Protein AF-A0AAV1KB86-F1 (afdb_monomer_lite)

Structure (mmCIF, N/CA/C/O backbone):
data_AF-A0AAV1KB86-F1
#
_entry.id   AF-A0AAV1KB86-F1
#
loop_
_atom_site.group_PDB
_atom_site.id
_atom_site.type_symbol
_atom_site.label_atom_id
_atom_site.label_alt_id
_atom_site.label_comp_id
_atom_site.label_asym_id
_atom_site.label_entity_id
_atom_site.label_seq_id
_atom_site.pdbx_PDB_ins_code
_atom_site.Cartn_x
_atom_site.Cartn_y
_atom_site.Cartn_z
_atom_site.occupancy
_atom_site.B_iso_or_equiv
_atom_site.auth_seq_id
_atom_site.auth_comp_id
_atom_site.auth_asym_id
_atom_site.auth_atom_id
_atom_site.pdbx_PDB_model_num
ATOM 1 N N . MET A 1 1 ? 33.742 -13.697 -10.461 1.00 47.62 1 MET A N 1
ATOM 2 C CA . MET A 1 1 ? 33.969 -12.585 -9.501 1.00 47.62 1 MET A CA 1
ATOM 3 C C . MET A 1 1 ? 33.194 -12.717 -8.182 1.00 47.62 1 MET A C 1
ATOM 5 O O . MET A 1 1 ? 33.806 -12.525 -7.141 1.00 47.62 1 MET A O 1
ATOM 9 N N . ILE A 1 2 ? 31.915 -13.123 -8.167 1.00 43.12 2 ILE A N 1
ATOM 10 C CA . ILE A 1 2 ? 31.112 -13.270 -6.924 1.00 43.12 2 ILE A CA 1
ATOM 11 C C . ILE A 1 2 ? 31.711 -14.290 -5.925 1.00 43.12 2 ILE A C 1
ATOM 13 O O . ILE A 1 2 ? 31.719 -14.056 -4.720 1.00 43.12 2 ILE A O 1
ATOM 17 N N . HIS A 1 3 ? 32.302 -15.386 -6.413 1.00 44.09 3 HIS A N 1
ATOM 18 C CA . HIS A 1 3 ? 32.935 -16.411 -5.565 1.00 44.09 3 HIS A CA 1
ATOM 19 C C . HIS A 1 3 ? 34.210 -15.936 -4.830 1.00 44.09 3 HIS A C 1
ATOM 21 O O . HIS A 1 3 ? 34.523 -16.450 -3.760 1.00 44.09 3 HIS A O 1
ATOM 27 N N . GLN A 1 4 ? 34.933 -14.945 -5.370 1.00 47.25 4 GLN A N 1
ATOM 28 C CA . GLN A 1 4 ? 36.137 -14.371 -4.743 1.00 47.25 4 GLN A CA 1
ATOM 29 C C . GLN A 1 4 ? 35.772 -13.388 -3.612 1.00 47.25 4 GLN A C 1
ATOM 31 O O . GLN A 1 4 ? 36.422 -13.377 -2.569 1.00 47.25 4 GLN A O 1
ATOM 36 N N . LEU A 1 5 ? 34.668 -12.642 -3.756 1.00 51.59 5 LEU A N 1
ATOM 37 C CA . LEU A 1 5 ? 34.136 -11.762 -2.704 1.00 51.59 5 LEU A CA 1
ATOM 38 C C . LEU A 1 5 ? 33.610 -12.546 -1.487 1.00 51.59 5 LEU A C 1
ATOM 40 O O . LEU A 1 5 ? 33.834 -12.130 -0.353 1.00 51.59 5 LEU A O 1
ATOM 44 N N . CYS A 1 6 ? 33.012 -13.728 -1.690 1.00 48.16 6 CYS A N 1
ATOM 45 C CA . CYS A 1 6 ? 32.594 -14.595 -0.578 1.00 48.16 6 CYS A CA 1
ATOM 46 C C . CYS A 1 6 ? 33.766 -15.098 0.285 1.00 48.16 6 CYS A C 1
ATOM 48 O O . CYS A 1 6 ? 33.594 -15.249 1.492 1.00 48.16 6 CYS A O 1
ATOM 50 N N . LYS A 1 7 ? 34.955 -15.326 -0.295 1.00 46.81 7 LYS A N 1
ATOM 51 C CA . LYS A 1 7 ? 36.139 -15.777 0.462 1.00 46.81 7 LYS A CA 1
ATOM 52 C C . LYS A 1 7 ? 36.800 -14.654 1.268 1.00 46.81 7 LYS A C 1
ATOM 54 O O . LYS A 1 7 ? 37.307 -14.917 2.351 1.00 46.81 7 LYS A O 1
ATOM 59 N N . ARG A 1 8 ? 36.750 -13.401 0.796 1.00 45.88 8 ARG A N 1
ATOM 60 C CA . ARG A 1 8 ? 37.256 -12.242 1.561 1.00 45.88 8 ARG A CA 1
ATOM 61 C C . ARG A 1 8 ? 36.365 -11.869 2.748 1.00 45.88 8 ARG A C 1
ATOM 63 O O . ARG A 1 8 ? 36.876 -11.408 3.762 1.00 45.88 8 ARG A O 1
ATOM 70 N N . LEU A 1 9 ? 35.061 -12.125 2.659 1.00 48.91 9 LEU A N 1
ATOM 71 C CA . LEU A 1 9 ? 34.131 -11.842 3.753 1.00 48.91 9 LEU A CA 1
ATOM 72 C C . LEU A 1 9 ? 34.283 -12.798 4.947 1.00 48.91 9 LEU A C 1
ATOM 74 O O . LEU A 1 9 ? 34.013 -12.375 6.063 1.00 48.91 9 LEU A O 1
ATOM 78 N N . SER A 1 10 ? 34.760 -14.041 4.781 1.00 48.31 10 SER A N 1
ATOM 79 C CA . SER A 1 10 ? 34.852 -14.982 5.917 1.00 48.31 10 SER A CA 1
ATOM 80 C C . SER A 1 10 ? 36.014 -14.704 6.881 1.00 48.31 10 SER A C 1
ATOM 82 O O . SER A 1 10 ? 35.988 -15.198 8.003 1.00 48.31 10 SER A O 1
ATOM 84 N N . ALA A 1 11 ? 37.017 -13.917 6.477 1.00 45.16 11 ALA A N 1
ATOM 85 C CA . ALA A 1 11 ? 38.201 -13.631 7.295 1.00 45.16 11 ALA A CA 1
ATOM 86 C C . ALA A 1 11 ? 38.089 -12.340 8.133 1.00 45.16 11 ALA A C 1
ATOM 88 O O . ALA A 1 11 ? 38.875 -12.150 9.056 1.00 45.16 11 ALA A O 1
ATOM 89 N N . HIS A 1 12 ? 37.101 -11.478 7.860 1.00 44.38 12 HIS A N 1
ATOM 90 C CA . HIS A 1 12 ? 36.960 -10.158 8.497 1.00 44.38 12 HIS A CA 1
ATOM 91 C C . HIS A 1 12 ? 35.861 -10.073 9.575 1.00 44.38 12 HIS A C 1
ATOM 93 O O . HIS A 1 12 ? 35.561 -8.990 10.067 1.00 44.38 12 HIS A O 1
ATOM 99 N N . PHE A 1 13 ? 35.275 -11.201 9.994 1.00 46.34 13 PHE A N 1
ATOM 100 C CA . PHE A 1 13 ? 34.227 -11.247 11.031 1.00 46.34 13 PHE A CA 1
ATOM 101 C C . PHE A 1 13 ? 34.751 -11.199 12.482 1.00 46.34 13 PHE A C 1
ATOM 103 O O . PHE A 1 13 ? 34.045 -11.595 13.409 1.00 46.34 13 PHE A O 1
ATOM 110 N N . LYS A 1 14 ? 35.974 -10.705 12.713 1.00 43.62 14 LYS A N 1
ATOM 111 C CA . LYS A 1 14 ? 36.478 -10.420 14.064 1.00 43.62 14 LYS A CA 1
ATOM 112 C C . LYS A 1 14 ? 36.468 -8.910 14.306 1.00 43.62 14 LYS A C 1
ATOM 114 O O . LYS A 1 14 ? 37.187 -8.179 13.641 1.00 43.62 14 LYS A O 1
ATOM 119 N N . CYS A 1 15 ? 35.668 -8.508 15.293 1.00 42.66 15 CYS A N 1
ATOM 120 C CA . CYS A 1 15 ? 35.552 -7.169 15.877 1.00 42.66 15 CYS A CA 1
ATOM 121 C C . CYS A 1 15 ? 34.977 -6.066 14.977 1.00 42.66 15 CYS A C 1
ATOM 123 O O . CYS A 1 15 ? 35.706 -5.342 14.310 1.00 42.66 15 CYS A O 1
ATOM 125 N N . ILE A 1 16 ? 33.665 -5.838 15.092 1.00 41.38 16 ILE A N 1
ATOM 126 C CA . ILE A 1 16 ? 33.118 -4.478 15.022 1.00 41.38 16 ILE A CA 1
ATOM 127 C C . ILE A 1 16 ? 32.393 -4.236 16.344 1.00 41.38 16 ILE A C 1
ATOM 129 O O . ILE A 1 16 ? 31.537 -5.019 16.755 1.00 41.38 16 ILE A O 1
ATOM 133 N N . SER A 1 17 ? 32.855 -3.199 17.029 1.00 36.69 17 SER A N 1
ATOM 134 C CA . SER A 1 17 ? 32.442 -2.734 18.342 1.00 36.69 17 SER A CA 1
ATOM 135 C C . SER A 1 17 ? 30.963 -2.349 18.398 1.00 36.69 17 SER A C 1
ATOM 137 O O . SER A 1 17 ? 30.340 -1.945 17.416 1.00 36.69 17 SER A O 1
ATOM 139 N N . TYR A 1 18 ? 30.427 -2.520 19.601 1.00 41.19 18 TYR A N 1
ATOM 140 C CA . TYR A 1 18 ? 29.063 -2.273 20.033 1.00 41.19 18 TYR A CA 1
ATOM 141 C C . TYR A 1 18 ? 28.633 -0.821 19.768 1.00 41.19 18 TYR A C 1
ATOM 143 O O . TYR A 1 18 ? 29.058 0.087 20.470 1.00 41.19 18 TYR A O 1
ATOM 151 N N . PHE A 1 19 ? 27.748 -0.612 18.791 1.00 42.03 19 PHE A N 1
ATOM 152 C CA . PHE A 1 19 ? 26.828 0.527 18.791 1.00 42.03 19 PHE A CA 1
ATOM 153 C C . PHE A 1 19 ? 25.502 0.025 19.374 1.00 42.03 19 PHE A C 1
ATOM 155 O O . PHE A 1 19 ? 24.878 -0.873 18.809 1.00 42.03 19 PHE A O 1
ATOM 162 N N . SER A 1 20 ? 25.110 0.564 20.524 1.00 47.34 20 SER A N 1
ATOM 163 C CA . SER A 1 20 ? 24.009 0.136 21.401 1.00 47.34 20 SER A CA 1
ATOM 164 C C . SER A 1 20 ? 22.602 0.535 20.920 1.00 47.34 20 SER A C 1
ATOM 166 O O . SER A 1 20 ? 21.723 0.819 21.718 1.00 47.34 20 SER A O 1
ATOM 168 N N . GLY A 1 21 ? 22.352 0.481 19.612 1.00 53.41 21 GLY A N 1
ATOM 169 C CA . GLY A 1 21 ? 21.005 0.410 19.037 1.00 53.41 21 GLY A CA 1
ATOM 170 C C . GLY A 1 21 ? 20.944 -0.863 18.204 1.00 53.41 21 GLY A C 1
ATOM 171 O O . GLY A 1 21 ? 21.906 -1.149 17.487 1.00 53.41 21 GLY A O 1
ATOM 172 N N . LYS A 1 22 ? 19.894 -1.683 18.323 1.00 60.91 22 LYS A N 1
ATOM 173 C CA . LYS A 1 22 ? 19.808 -3.002 17.662 1.00 60.91 22 LYS A CA 1
ATOM 174 C C . LYS A 1 22 ? 19.711 -2.853 16.137 1.00 60.91 22 LYS A C 1
ATOM 176 O O . LYS A 1 22 ? 18.667 -3.079 15.535 1.00 60.91 22 LYS A O 1
ATOM 181 N N . ARG A 1 23 ? 20.826 -2.521 15.484 1.00 79.19 23 ARG A N 1
ATOM 182 C CA . ARG A 1 23 ? 20.932 -2.471 14.028 1.00 79.19 23 ARG A CA 1
ATOM 183 C C . ARG A 1 23 ? 20.531 -3.836 13.474 1.00 79.19 23 ARG A C 1
ATOM 185 O O . ARG A 1 23 ? 21.072 -4.867 13.876 1.00 79.19 23 ARG A O 1
ATOM 192 N N . SER A 1 24 ? 19.574 -3.839 12.546 1.00 85.88 24 SER A N 1
ATOM 193 C CA . SER A 1 24 ? 19.167 -5.046 11.820 1.00 85.88 24 SER A CA 1
ATOM 194 C C . SER A 1 24 ? 20.379 -5.817 11.271 1.00 85.88 24 SER A C 1
ATOM 196 O O . SER A 1 24 ? 21.389 -5.227 10.885 1.00 85.88 24 SER A O 1
ATOM 198 N N . PHE A 1 25 ? 20.273 -7.147 11.174 1.00 90.50 25 PHE A N 1
ATOM 199 C CA . PHE A 1 25 ? 21.356 -8.011 10.674 1.00 90.50 25 PHE A CA 1
ATOM 200 C C . PHE A 1 25 ? 21.896 -7.575 9.299 1.00 90.50 25 PHE A C 1
ATOM 202 O O . PHE A 1 25 ? 23.065 -7.800 8.980 1.00 90.50 25 PHE A O 1
ATOM 209 N N . TYR A 1 26 ? 21.051 -6.935 8.485 1.00 91.75 26 TYR A N 1
ATOM 210 C CA . TYR A 1 26 ? 21.419 -6.435 7.167 1.00 91.75 26 TYR A CA 1
ATOM 211 C C . TYR A 1 26 ? 22.524 -5.380 7.219 1.00 91.75 26 TYR A C 1
ATOM 213 O O . TYR A 1 26 ? 23.331 -5.351 6.295 1.00 91.75 26 TYR A O 1
ATOM 221 N N . TRP A 1 27 ? 22.630 -4.587 8.292 1.00 93.62 27 TRP A N 1
ATOM 222 C CA . TRP A 1 27 ? 23.656 -3.545 8.441 1.00 93.62 27 TRP A CA 1
ATOM 223 C C . TRP A 1 27 ? 25.093 -4.062 8.340 1.00 93.62 27 TRP A C 1
ATOM 225 O O . TRP A 1 27 ? 25.983 -3.304 7.974 1.00 93.62 27 TRP A O 1
ATOM 235 N N . ASN A 1 28 ? 25.326 -5.360 8.545 1.00 94.06 28 ASN A N 1
ATOM 236 C CA . ASN A 1 28 ? 26.639 -5.972 8.327 1.00 94.06 28 ASN A CA 1
ATOM 237 C C . ASN A 1 28 ? 27.152 -5.811 6.880 1.00 94.06 28 ASN A C 1
ATOM 239 O O . ASN A 1 28 ? 28.361 -5.828 6.647 1.00 94.06 28 ASN A O 1
ATOM 243 N N . PHE A 1 29 ? 26.250 -5.621 5.911 1.00 96.00 29 PHE A N 1
ATOM 244 C CA . PHE A 1 29 ? 26.569 -5.457 4.488 1.00 96.00 29 PHE A CA 1
ATOM 245 C C . PHE A 1 29 ? 26.589 -3.997 4.025 1.00 96.00 29 PHE A C 1
ATOM 247 O O . PHE A 1 29 ? 26.712 -3.742 2.824 1.00 96.00 29 PHE A O 1
ATOM 254 N N . PHE A 1 30 ? 26.465 -3.049 4.953 1.00 96.31 30 PHE A N 1
ATOM 255 C CA . PHE A 1 30 ? 26.411 -1.625 4.653 1.00 96.31 30 PHE A CA 1
ATOM 256 C C . PHE A 1 30 ? 27.374 -0.835 5.543 1.00 96.31 30 PHE A C 1
ATOM 258 O O . PHE A 1 30 ? 27.807 -1.302 6.598 1.00 96.31 30 PHE A O 1
ATOM 265 N N . GLU A 1 31 ? 27.743 0.351 5.087 1.00 96.56 31 GLU A N 1
ATOM 266 C CA . GLU A 1 31 ? 28.507 1.346 5.840 1.00 96.56 31 GLU A CA 1
ATOM 267 C C . GLU A 1 31 ? 27.966 2.741 5.556 1.00 96.56 31 GLU A C 1
ATOM 269 O O . GLU A 1 31 ? 27.326 2.955 4.527 1.00 96.56 31 GLU A O 1
ATOM 274 N N . ASN A 1 32 ? 28.197 3.673 6.475 1.00 96.31 32 ASN A N 1
ATOM 275 C CA . ASN A 1 32 ? 27.843 5.070 6.267 1.00 96.31 32 ASN A CA 1
ATOM 276 C C . ASN A 1 32 ? 29.039 5.803 5.652 1.00 96.31 32 ASN A C 1
ATOM 278 O O . ASN A 1 32 ? 30.164 5.654 6.121 1.00 96.31 32 ASN A O 1
ATOM 282 N N . ASP A 1 33 ? 28.770 6.577 4.609 1.00 95.50 33 ASP A N 1
ATOM 283 C CA . ASP A 1 33 ? 29.691 7.523 3.978 1.00 95.50 33 ASP A CA 1
ATOM 284 C C . ASP A 1 33 ? 29.711 8.850 4.761 1.00 95.50 33 ASP A C 1
ATOM 286 O O . ASP A 1 33 ? 28.778 9.149 5.513 1.00 95.50 33 ASP A O 1
ATOM 290 N N . GLU A 1 34 ? 30.719 9.690 4.522 1.00 93.69 34 GLU A N 1
ATOM 291 C CA . GLU A 1 34 ? 30.894 11.008 5.161 1.00 93.69 34 GLU A CA 1
ATOM 292 C C . GLU A 1 34 ? 29.690 11.935 4.932 1.00 93.69 34 GLU A C 1
ATOM 294 O O . GLU A 1 34 ? 29.336 12.754 5.774 1.00 93.69 34 GLU A O 1
ATOM 299 N N . SER A 1 35 ? 28.998 11.764 3.804 1.00 94.44 35 SER A N 1
ATOM 300 C CA . SER A 1 35 ? 27.787 12.519 3.452 1.00 94.44 35 SER A CA 1
ATOM 301 C C . SER A 1 35 ? 26.492 11.949 4.057 1.00 94.44 35 SER A C 1
ATOM 303 O O . SER A 1 35 ? 25.411 12.210 3.525 1.00 94.44 35 SER A O 1
ATOM 305 N N . ASN A 1 36 ? 26.577 11.117 5.101 1.00 92.50 36 ASN A N 1
ATOM 306 C CA . ASN A 1 36 ? 25.437 10.435 5.729 1.00 92.50 36 ASN A CA 1
ATOM 307 C C . ASN A 1 36 ? 24.598 9.587 4.743 1.00 92.50 36 ASN A C 1
ATOM 309 O O . ASN A 1 36 ? 23.386 9.428 4.885 1.00 92.50 36 ASN A O 1
ATOM 313 N N . ASN A 1 37 ? 25.243 9.064 3.697 1.00 94.69 37 ASN A N 1
ATOM 314 C CA . ASN A 1 37 ? 24.638 8.094 2.787 1.00 94.69 37 ASN A CA 1
ATOM 315 C C . ASN A 1 37 ? 25.032 6.684 3.218 1.00 94.69 37 ASN A C 1
ATOM 317 O O . ASN A 1 37 ? 26.142 6.464 3.685 1.00 94.69 37 ASN A O 1
ATOM 321 N N . ILE A 1 38 ? 24.156 5.715 2.987 1.00 96.56 38 ILE A N 1
ATOM 322 C CA . ILE A 1 38 ? 24.428 4.304 3.229 1.00 96.56 38 ILE A CA 1
ATOM 323 C C . ILE A 1 38 ? 24.983 3.682 1.944 1.00 96.56 38 ILE A C 1
ATOM 325 O O . ILE A 1 38 ? 24.359 3.747 0.882 1.00 96.56 38 ILE A O 1
ATOM 329 N N . VAL A 1 39 ? 26.150 3.057 2.030 1.00 97.12 39 VAL A N 1
ATOM 330 C CA . VAL A 1 39 ? 26.841 2.410 0.913 1.00 97.12 39 VAL A CA 1
ATOM 331 C C . VAL A 1 39 ? 26.791 0.903 1.099 1.00 97.12 39 VAL A C 1
ATOM 333 O O . VAL A 1 39 ? 27.128 0.375 2.158 1.00 97.12 39 VAL A O 1
ATOM 336 N N . CYS A 1 40 ? 26.354 0.181 0.068 1.00 97.94 40 CYS A N 1
ATOM 337 C CA . CYS A 1 40 ? 26.412 -1.276 0.096 1.00 97.94 40 CYS A CA 1
ATOM 338 C C . CYS A 1 40 ? 27.848 -1.763 -0.128 1.00 97.94 40 CYS A C 1
ATOM 340 O O . CYS A 1 40 ? 28.427 -1.505 -1.181 1.00 97.94 40 CYS A O 1
ATOM 342 N N . LYS A 1 41 ? 28.387 -2.570 0.790 1.00 97.38 41 LYS A N 1
ATOM 343 C CA . LYS A 1 41 ? 29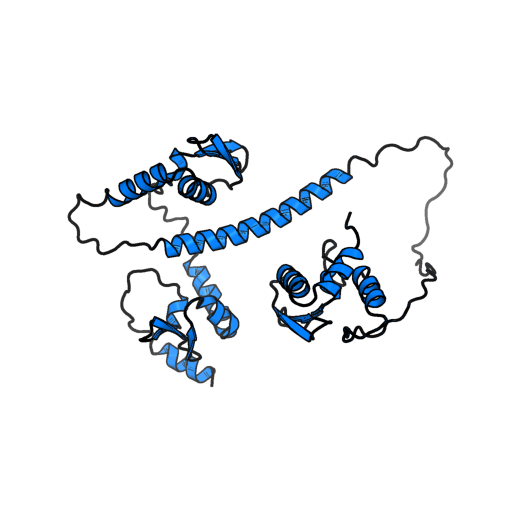.746 -3.135 0.687 1.00 97.38 41 LYS A CA 1
ATOM 344 C C . LYS A 1 41 ? 29.916 -4.141 -0.462 1.00 97.38 41 LYS A C 1
ATOM 346 O O . LYS A 1 41 ? 31.037 -4.515 -0.786 1.00 97.38 41 LYS A O 1
ATOM 351 N N . ILE A 1 42 ? 28.819 -4.622 -1.057 1.00 96.62 42 ILE A N 1
ATOM 352 C CA . ILE A 1 42 ? 28.844 -5.658 -2.106 1.00 96.62 42 ILE A CA 1
ATOM 353 C C . ILE A 1 42 ? 28.868 -5.041 -3.508 1.00 96.62 42 ILE A C 1
ATOM 355 O O . ILE A 1 42 ? 29.607 -5.521 -4.364 1.00 96.62 42 ILE A O 1
ATOM 359 N N . CYS A 1 43 ? 28.057 -4.009 -3.764 1.00 97.12 43 CYS A N 1
ATOM 360 C CA . CYS A 1 43 ? 27.972 -3.358 -5.080 1.00 97.12 43 CYS A CA 1
ATOM 361 C C . CYS A 1 43 ? 28.282 -1.859 -5.077 1.00 97.12 43 CYS A C 1
ATOM 363 O O . CYS A 1 43 ? 28.054 -1.203 -6.092 1.00 97.12 43 CYS A O 1
ATOM 365 N N . SER A 1 44 ? 28.726 -1.303 -3.948 1.00 97.19 44 SER A N 1
ATOM 366 C CA . SER A 1 44 ? 29.107 0.109 -3.782 1.00 97.19 44 SER A CA 1
ATOM 367 C C . SER A 1 44 ? 28.007 1.122 -4.129 1.00 97.19 44 SER A C 1
ATOM 369 O O . SER A 1 44 ? 28.273 2.304 -4.324 1.00 97.19 44 SER A O 1
ATOM 371 N N . SER A 1 45 ? 26.747 0.684 -4.210 1.00 96.81 45 SER A N 1
ATOM 372 C CA . SER A 1 45 ? 25.620 1.578 -4.479 1.00 96.81 45 SER A CA 1
ATOM 373 C C . SER A 1 45 ? 25.323 2.439 -3.256 1.00 96.81 45 SER A C 1
ATOM 375 O O . SER A 1 45 ? 25.186 1.909 -2.152 1.00 96.81 45 SER A O 1
ATOM 377 N N . LYS A 1 46 ? 25.183 3.750 -3.475 1.00 97.06 46 LYS A N 1
ATOM 378 C CA . LYS A 1 46 ? 24.808 4.731 -2.450 1.00 97.06 46 LYS A CA 1
ATOM 379 C C . LYS A 1 46 ? 23.283 4.841 -2.351 1.00 97.06 46 LYS A C 1
ATOM 381 O O . LYS A 1 46 ? 22.601 4.907 -3.374 1.00 97.06 46 LYS A O 1
ATOM 386 N N . MET A 1 47 ? 22.742 4.865 -1.138 1.00 95.56 47 MET A N 1
ATOM 387 C CA . MET A 1 47 ? 21.312 5.047 -0.861 1.00 95.56 47 MET A CA 1
ATOM 388 C C . MET A 1 47 ? 21.105 5.796 0.456 1.00 95.56 47 MET A C 1
ATOM 390 O O . MET A 1 47 ? 21.948 5.735 1.339 1.00 95.56 47 MET A O 1
ATOM 394 N N . LYS A 1 48 ? 19.976 6.492 0.612 1.00 91.00 48 LYS A N 1
ATOM 395 C CA . LYS A 1 48 ? 19.660 7.210 1.861 1.00 91.00 48 LYS A CA 1
ATOM 396 C C . LYS A 1 48 ? 18.928 6.336 2.882 1.00 91.00 48 LYS A C 1
ATOM 398 O O . LYS A 1 48 ? 19.182 6.429 4.072 1.00 91.00 48 LYS A O 1
ATOM 403 N N . ARG A 1 49 ? 17.994 5.504 2.410 1.00 87.62 49 ARG A N 1
ATOM 404 C CA . ARG A 1 49 ? 17.118 4.629 3.211 1.00 87.62 49 ARG A CA 1
ATOM 405 C C . ARG A 1 49 ? 16.859 3.321 2.442 1.00 87.62 49 ARG A C 1
ATOM 407 O O . ARG A 1 49 ? 17.253 3.196 1.283 1.00 87.62 49 ARG A O 1
ATOM 414 N N . HIS A 1 50 ? 16.181 2.356 3.066 1.00 92.00 50 HIS A N 1
ATOM 415 C CA . HIS A 1 50 ? 15.733 1.086 2.458 1.00 92.00 50 HIS A CA 1
ATOM 416 C C . HIS A 1 50 ? 16.832 0.062 2.105 1.00 92.00 50 HIS A C 1
ATOM 418 O O . HIS A 1 50 ? 16.764 -0.617 1.073 1.00 92.00 50 HIS A O 1
ATOM 424 N N . ILE A 1 51 ? 17.800 -0.133 3.006 1.00 94.88 51 ILE A N 1
ATOM 425 C CA . ILE A 1 51 ? 18.869 -1.137 2.851 1.00 94.88 51 ILE A CA 1
ATOM 426 C C . ILE A 1 51 ? 18.335 -2.554 2.583 1.00 94.88 51 ILE A C 1
ATOM 428 O O . ILE A 1 51 ? 18.894 -3.287 1.768 1.00 94.88 51 ILE A O 1
ATOM 432 N N . VAL A 1 52 ? 17.203 -2.926 3.191 1.00 94.69 52 VAL A N 1
ATOM 433 C CA . VAL A 1 52 ? 16.591 -4.255 3.029 1.00 94.69 52 VAL A CA 1
ATOM 434 C C . VAL A 1 52 ? 16.067 -4.446 1.606 1.00 94.69 52 VAL A C 1
ATOM 436 O O . VAL A 1 52 ? 16.329 -5.474 0.980 1.00 94.69 52 VAL A O 1
ATOM 439 N N . ARG A 1 53 ? 15.383 -3.436 1.049 1.00 94.56 53 ARG A N 1
ATOM 440 C CA . ARG A 1 53 ? 14.872 -3.467 -0.331 1.00 94.56 53 ARG A CA 1
ATOM 441 C C . ARG A 1 53 ? 16.015 -3.559 -1.333 1.00 94.56 53 ARG A C 1
ATOM 443 O O . ARG A 1 53 ? 15.948 -4.362 -2.267 1.00 94.56 53 ARG A O 1
ATOM 450 N N . HIS A 1 54 ? 17.067 -2.770 -1.130 1.00 96.62 54 HIS A N 1
ATOM 451 C CA . HIS A 1 54 ? 18.265 -2.851 -1.954 1.00 96.62 54 HIS A CA 1
ATOM 452 C C . HIS A 1 54 ? 18.868 -4.260 -1.900 1.00 96.62 54 HIS A C 1
ATOM 454 O O . HIS A 1 54 ? 19.071 -4.879 -2.943 1.00 96.62 54 HIS A O 1
ATOM 460 N N . PHE A 1 55 ? 19.064 -4.809 -0.699 1.00 96.19 55 PHE A N 1
ATOM 461 C CA . PHE A 1 55 ? 19.657 -6.133 -0.522 1.00 96.19 55 PHE A CA 1
ATOM 462 C C . PHE A 1 55 ? 18.808 -7.238 -1.168 1.00 96.19 55 PHE A C 1
ATOM 464 O O . PHE A 1 55 ? 19.330 -8.095 -1.877 1.00 96.19 55 PHE A O 1
ATOM 471 N N . LYS A 1 56 ? 17.481 -7.184 -1.012 1.00 94.62 56 LYS A N 1
ATOM 472 C CA . LYS A 1 56 ? 16.543 -8.142 -1.617 1.00 94.62 56 LYS A CA 1
ATOM 473 C C . LYS A 1 56 ? 16.567 -8.111 -3.149 1.00 94.62 56 LYS A C 1
ATOM 475 O O . LYS A 1 56 ? 16.474 -9.160 -3.783 1.00 94.62 56 LYS A O 1
ATOM 480 N N . THR A 1 57 ? 16.683 -6.922 -3.741 1.00 94.31 57 THR A N 1
ATOM 481 C CA . THR A 1 57 ? 16.593 -6.731 -5.200 1.00 94.31 57 THR A CA 1
ATOM 482 C C . THR A 1 57 ? 17.937 -6.910 -5.903 1.00 94.31 57 THR A C 1
ATOM 484 O O . THR A 1 57 ? 18.014 -7.636 -6.890 1.00 94.31 57 THR A O 1
ATOM 487 N N . ARG A 1 58 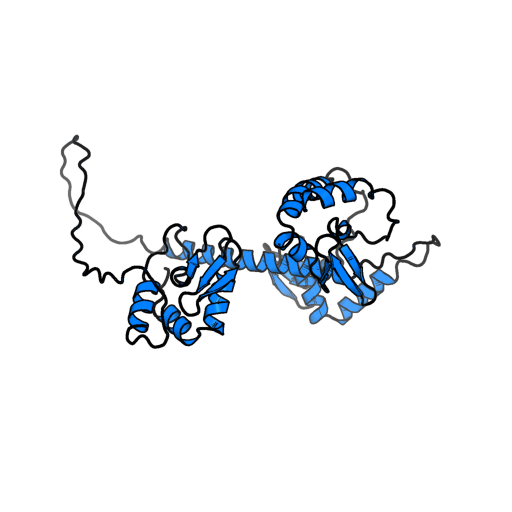? 19.012 -6.304 -5.390 1.00 95.94 58 ARG A N 1
ATOM 488 C CA . ARG A 1 58 ? 20.358 -6.349 -5.991 1.00 95.94 58 ARG A CA 1
ATOM 489 C C . ARG A 1 58 ? 21.180 -7.557 -5.548 1.00 95.94 58 ARG A C 1
ATOM 491 O O . ARG A 1 58 ? 22.081 -7.978 -6.269 1.00 95.94 58 ARG A O 1
ATOM 498 N N . HIS A 1 59 ? 20.854 -8.146 -4.397 1.00 95.50 59 HIS A N 1
ATOM 499 C CA . HIS A 1 59 ? 21.590 -9.267 -3.805 1.00 95.50 59 HIS A CA 1
ATOM 500 C C . HIS A 1 59 ? 20.678 -10.443 -3.454 1.00 95.50 59 HIS A C 1
ATOM 502 O O . HIS A 1 59 ? 20.868 -11.101 -2.431 1.00 95.50 59 HIS A O 1
ATOM 508 N N . ARG A 1 60 ? 19.716 -10.757 -4.333 1.00 93.00 60 ARG A N 1
ATOM 509 C CA . ARG A 1 60 ? 18.714 -11.819 -4.128 1.00 93.00 60 ARG A CA 1
ATOM 510 C C . ARG A 1 60 ? 19.323 -13.146 -3.664 1.00 93.00 60 ARG A C 1
ATOM 512 O O . ARG A 1 60 ? 18.832 -13.744 -2.713 1.00 93.00 60 ARG A O 1
ATOM 519 N N . ALA A 1 61 ? 20.418 -13.581 -4.288 1.00 94.56 61 ALA A N 1
ATOM 520 C CA . ALA A 1 61 ? 21.087 -14.831 -3.930 1.00 94.56 61 ALA A CA 1
ATOM 521 C C . ALA A 1 61 ? 21.639 -14.832 -2.489 1.00 94.56 61 ALA A C 1
ATOM 523 O O . ALA A 1 61 ? 21.574 -15.852 -1.808 1.00 94.56 61 ALA A O 1
ATOM 524 N N . LEU A 1 62 ? 22.166 -13.700 -2.008 1.00 94.69 62 LEU A N 1
ATOM 525 C CA . LEU A 1 62 ? 22.642 -13.563 -0.627 1.00 94.69 62 LEU A CA 1
ATOM 526 C C . LEU A 1 62 ? 21.474 -13.396 0.347 1.00 94.69 62 LEU A C 1
ATOM 528 O O . LEU A 1 62 ? 21.488 -13.998 1.418 1.00 94.69 62 LEU A O 1
ATOM 532 N N . TYR A 1 63 ? 20.444 -12.644 -0.046 1.00 94.44 63 TYR A N 1
ATOM 533 C CA . TYR A 1 63 ? 19.215 -12.486 0.729 1.00 94.44 63 TYR A CA 1
ATOM 534 C C . TYR A 1 63 ? 18.578 -13.841 1.056 1.00 94.44 63 TYR A C 1
ATOM 536 O O . TYR A 1 63 ? 18.350 -14.126 2.230 1.00 94.44 63 TYR A O 1
ATOM 544 N N . LEU A 1 64 ? 18.390 -14.711 0.056 1.00 93.75 64 LEU A N 1
ATOM 545 C CA . LEU A 1 64 ? 17.811 -16.048 0.251 1.00 93.75 64 LEU A CA 1
ATOM 546 C C . LEU A 1 64 ? 18.655 -16.937 1.177 1.00 93.75 64 LEU A C 1
ATOM 548 O O . LEU A 1 64 ? 18.103 -17.723 1.939 1.00 93.75 64 LEU A O 1
ATOM 552 N N . LYS A 1 65 ? 19.988 -16.798 1.160 1.00 94.62 65 LYS A N 1
ATOM 553 C CA . LYS A 1 65 ? 20.880 -17.546 2.064 1.00 94.62 65 LYS A CA 1
ATOM 554 C C . LYS A 1 65 ? 20.808 -17.058 3.511 1.00 94.62 65 LYS A C 1
ATOM 556 O O . LYS A 1 65 ? 20.966 -17.850 4.434 1.00 94.62 65 LYS A O 1
ATOM 561 N N . ILE A 1 66 ? 20.606 -15.759 3.711 1.00 92.94 66 ILE A N 1
ATOM 562 C CA . ILE A 1 66 ? 20.646 -15.120 5.032 1.00 92.94 66 ILE A CA 1
ATOM 563 C C . ILE A 1 66 ? 19.278 -15.138 5.720 1.00 92.94 66 ILE A C 1
ATOM 565 O O . ILE A 1 66 ? 19.217 -15.224 6.945 1.00 92.94 66 ILE A O 1
ATOM 569 N N . GLN A 1 67 ? 18.184 -15.079 4.960 1.00 90.25 67 GLN A N 1
ATOM 570 C CA . GLN A 1 67 ? 16.821 -15.010 5.492 1.00 90.25 67 GLN A CA 1
ATOM 571 C C . GLN A 1 67 ? 16.512 -16.089 6.558 1.00 90.25 67 GLN A C 1
ATOM 573 O O . GLN A 1 67 ? 16.015 -15.715 7.624 1.00 90.25 67 GLN A O 1
ATOM 578 N N . PRO A 1 68 ? 16.887 -17.376 6.386 1.00 89.88 68 PRO A N 1
ATOM 579 C CA . PRO A 1 68 ? 16.658 -18.397 7.413 1.00 89.88 68 PRO A CA 1
ATOM 580 C C . PRO A 1 68 ? 17.460 -18.164 8.704 1.00 89.88 68 PRO A C 1
ATOM 582 O O . PRO A 1 68 ? 17.045 -18.588 9.780 1.00 89.88 68 PRO A O 1
ATOM 585 N N . LEU A 1 69 ? 18.618 -17.499 8.623 1.00 88.38 69 LEU A N 1
ATOM 586 C CA . LEU A 1 69 ? 19.473 -17.213 9.782 1.00 88.38 69 LEU A CA 1
ATOM 587 C C . LEU A 1 69 ? 18.890 -16.099 10.653 1.00 88.38 69 LEU A C 1
ATOM 589 O O . LEU A 1 69 ? 19.011 -16.144 11.876 1.00 88.38 69 LEU A O 1
ATOM 593 N N . ILE A 1 70 ? 18.245 -15.116 10.021 1.00 85.94 70 ILE A N 1
ATOM 594 C CA . ILE A 1 70 ? 17.547 -14.033 10.720 1.00 85.94 70 ILE A CA 1
ATOM 595 C C . ILE A 1 70 ? 16.319 -14.603 11.436 1.00 85.94 70 ILE A C 1
ATOM 597 O O . ILE A 1 70 ? 16.171 -14.394 12.636 1.00 85.94 70 ILE A O 1
ATOM 601 N N . GLN A 1 71 ? 15.517 -15.413 10.736 1.00 80.56 71 GLN A N 1
ATOM 602 C CA . GLN A 1 71 ? 14.304 -16.028 11.288 1.00 80.56 71 GLN A CA 1
ATOM 603 C C . GLN A 1 71 ? 14.580 -16.941 12.492 1.00 80.56 71 GLN A C 1
ATOM 605 O O . GLN A 1 71 ? 13.805 -16.960 13.444 1.00 80.56 71 GLN A O 1
ATOM 610 N N . LYS A 1 72 ? 15.709 -17.663 12.496 1.00 73.69 72 LYS A N 1
ATOM 611 C CA . LYS A 1 72 ? 16.118 -18.499 13.639 1.00 73.69 72 LYS A CA 1
ATOM 612 C C . LYS A 1 72 ? 16.492 -17.690 14.883 1.00 73.69 72 LYS A C 1
ATOM 614 O O . LYS A 1 72 ? 16.321 -18.189 15.988 1.00 73.69 72 LYS A O 1
ATOM 619 N N . LYS A 1 73 ? 16.991 -16.458 14.724 1.00 63.31 73 LYS A N 1
ATOM 620 C CA . LYS A 1 73 ? 17.281 -15.555 15.853 1.00 63.31 73 LYS A CA 1
ATOM 621 C C . LYS A 1 73 ? 16.044 -14.820 16.359 1.00 63.31 73 LYS A C 1
ATOM 623 O O . LYS A 1 73 ? 16.021 -14.435 17.522 1.00 63.31 73 LYS A O 1
ATOM 628 N N . THR A 1 74 ? 15.048 -14.617 15.501 1.00 57.75 74 THR A N 1
ATOM 629 C CA . THR A 1 74 ? 13.788 -13.952 15.849 1.00 57.75 74 THR A CA 1
ATOM 630 C C . THR A 1 74 ? 12.689 -14.924 16.248 1.00 57.75 74 THR A C 1
ATOM 632 O O . THR A 1 74 ? 11.547 -14.490 16.365 1.00 57.75 74 THR A O 1
ATOM 635 N N . GLN A 1 75 ? 12.981 -16.217 16.460 1.00 49.72 75 GLN A N 1
ATOM 636 C CA . GLN A 1 75 ? 11.993 -17.052 17.132 1.00 49.72 75 GLN A CA 1
ATOM 637 C C . GLN A 1 75 ? 11.690 -16.397 18.483 1.00 49.72 75 GLN A C 1
ATOM 639 O O . GLN A 1 75 ? 12.629 -16.157 19.252 1.00 49.72 75 GLN A O 1
ATOM 644 N N . PRO A 1 76 ? 10.424 -16.027 18.745 1.00 46.59 76 PRO A N 1
ATOM 645 C CA . PRO A 1 76 ? 10.051 -15.450 20.017 1.00 46.59 76 PRO A CA 1
ATOM 646 C C . PRO A 1 76 ? 10.446 -16.479 21.064 1.00 46.59 76 PRO A C 1
ATOM 648 O O . PRO A 1 76 ? 9.965 -17.607 21.048 1.00 46.59 76 PRO A O 1
ATOM 651 N N . ASN A 1 77 ? 11.391 -16.120 21.926 1.00 44.50 77 ASN A N 1
ATOM 652 C CA . ASN A 1 77 ? 11.712 -16.926 23.086 1.00 44.50 77 ASN A CA 1
ATOM 653 C C . ASN A 1 77 ? 10.487 -16.855 24.006 1.00 44.50 77 ASN A C 1
ATOM 655 O O . ASN A 1 77 ? 10.405 -15.985 24.873 1.00 44.50 77 ASN A O 1
ATOM 659 N N . THR A 1 78 ? 9.497 -17.714 23.754 1.00 49.91 78 THR A N 1
ATOM 660 C CA . THR A 1 78 ? 8.236 -17.792 24.502 1.00 49.91 78 THR A CA 1
ATOM 661 C C . THR A 1 78 ? 8.463 -18.143 25.970 1.00 49.91 78 THR A C 1
ATOM 663 O O . THR A 1 78 ? 7.581 -17.908 26.794 1.00 49.91 78 THR A O 1
ATOM 666 N N . ASP A 1 79 ? 9.669 -18.606 26.309 1.00 48.41 79 ASP A N 1
ATOM 667 C CA . ASP A 1 79 ? 9.993 -19.168 27.617 1.00 48.41 79 ASP A CA 1
ATOM 668 C C . ASP A 1 79 ? 10.810 -18.216 28.500 1.00 48.41 79 ASP A C 1
ATOM 670 O O . ASP A 1 79 ? 11.023 -18.485 29.681 1.00 48.41 79 ASP A O 1
ATOM 674 N N . LYS A 1 80 ? 11.200 -17.042 27.986 1.00 46.22 80 LYS A N 1
ATOM 675 C CA . LYS A 1 80 ? 11.709 -15.937 28.811 1.00 46.22 80 LYS A CA 1
ATOM 676 C C . LYS A 1 80 ? 10.728 -14.778 28.800 1.00 46.22 80 LYS A C 1
ATOM 678 O O . LYS A 1 80 ? 11.043 -13.669 28.377 1.00 46.22 80 LYS A O 1
ATOM 683 N N . ARG A 1 81 ? 9.538 -15.028 29.354 1.00 43.78 81 ARG A N 1
ATOM 684 C CA . ARG A 1 81 ? 8.770 -13.964 30.004 1.00 43.78 81 ARG A CA 1
ATOM 685 C C . ARG A 1 81 ? 9.656 -13.409 31.113 1.00 43.78 81 ARG A C 1
ATOM 687 O O . ARG A 1 81 ? 9.730 -13.974 32.200 1.00 43.78 81 ARG A O 1
ATOM 694 N N . SER A 1 82 ? 10.339 -12.302 30.835 1.00 47.47 82 SER A N 1
ATOM 695 C CA . SER A 1 82 ? 10.654 -11.353 31.890 1.00 47.47 82 SER A CA 1
ATOM 696 C C . SER A 1 82 ? 9.364 -11.159 32.682 1.00 47.47 82 SER A C 1
ATOM 698 O O . SER A 1 82 ? 8.357 -10.715 32.138 1.00 47.47 82 SER A O 1
ATOM 700 N N . THR A 1 83 ? 9.373 -11.524 33.955 1.00 48.12 83 THR A N 1
ATOM 701 C CA . THR A 1 83 ? 8.284 -11.280 34.909 1.00 48.12 83 THR A CA 1
ATOM 702 C C . THR A 1 83 ? 8.020 -9.785 35.134 1.00 48.12 83 THR A C 1
ATOM 704 O O . THR A 1 83 ? 7.127 -9.423 35.896 1.00 48.12 83 THR A O 1
ATOM 707 N N . GLY A 1 84 ? 8.739 -8.900 34.436 1.00 47.78 84 GLY A N 1
ATOM 708 C CA . GLY A 1 84 ? 8.332 -7.520 34.238 1.00 47.78 84 GLY A CA 1
ATOM 709 C C . GLY A 1 84 ? 7.029 -7.488 33.451 1.00 47.78 84 GLY A C 1
ATOM 710 O O . GLY A 1 84 ? 7.016 -7.776 32.255 1.00 47.78 84 GLY A O 1
ATOM 711 N N . ARG A 1 85 ? 5.926 -7.151 34.134 1.00 48.72 85 ARG A N 1
ATOM 712 C CA . ARG A 1 85 ? 4.665 -6.758 33.492 1.00 48.72 85 ARG A CA 1
ATOM 713 C C . ARG A 1 85 ? 5.004 -5.884 32.279 1.00 48.72 85 ARG A C 1
ATOM 715 O O . ARG A 1 85 ? 5.682 -4.875 32.480 1.00 48.72 85 ARG A O 1
ATOM 722 N N . PRO A 1 86 ? 4.542 -6.225 31.060 1.00 56.00 86 PRO A N 1
ATOM 723 C CA . PRO A 1 86 ? 4.610 -5.303 29.937 1.00 56.00 86 PRO A CA 1
ATOM 724 C C . PRO A 1 86 ? 4.065 -3.971 30.434 1.00 56.00 86 PRO A C 1
ATOM 726 O O . PRO A 1 86 ? 2.963 -3.959 30.996 1.00 56.00 86 PRO A O 1
ATOM 729 N N . ARG A 1 87 ? 4.855 -2.892 30.331 1.00 57.75 87 ARG A N 1
ATOM 730 C CA . ARG A 1 87 ? 4.386 -1.562 30.729 1.00 57.75 87 ARG A CA 1
ATOM 731 C C . ARG A 1 87 ? 3.024 -1.373 30.056 1.00 57.75 87 ARG A C 1
ATOM 733 O O . ARG A 1 87 ? 2.957 -1.492 28.830 1.00 57.75 87 ARG A O 1
ATOM 740 N N . PRO A 1 88 ? 1.928 -1.207 30.817 1.00 64.50 88 PRO A N 1
ATOM 741 C CA . PRO A 1 88 ? 0.614 -1.065 30.220 1.00 64.50 88 PRO A CA 1
ATOM 742 C C . PRO A 1 88 ? 0.682 0.107 29.248 1.00 64.50 88 PRO A C 1
ATOM 744 O O . PRO A 1 88 ? 1.039 1.207 29.662 1.00 64.50 88 PRO A O 1
ATOM 747 N N . CYS A 1 89 ? 0.404 -0.134 27.965 1.00 84.19 89 CYS A N 1
ATOM 748 C CA . CYS A 1 89 ? 0.315 0.934 26.976 1.00 84.19 89 CYS A CA 1
ATOM 749 C C . CYS A 1 89 ? -0.601 2.020 27.558 1.00 84.19 89 CYS A C 1
ATOM 751 O O . CYS A 1 89 ? -1.764 1.735 27.852 1.00 84.19 89 CYS A O 1
ATOM 753 N N . TRP A 1 90 ? -0.070 3.226 27.794 1.00 92.31 90 TRP A N 1
ATOM 754 C CA . TRP A 1 90 ? -0.774 4.304 28.505 1.00 92.31 90 TRP A CA 1
ATOM 755 C C . TRP A 1 90 ? -2.125 4.629 27.851 1.00 92.31 90 TRP A C 1
ATOM 757 O O . TRP A 1 90 ? -3.090 4.971 28.530 1.00 92.31 90 TRP A O 1
ATOM 767 N N . VAL A 1 91 ? -2.219 4.397 26.539 1.00 94.06 91 VAL A N 1
ATOM 768 C CA . VAL A 1 91 ? -3.422 4.535 25.713 1.00 94.06 91 VAL A CA 1
ATOM 769 C C . VAL A 1 91 ? -4.598 3.722 26.260 1.00 94.06 91 VAL A C 1
ATOM 771 O O . VAL A 1 91 ? -5.749 4.133 26.124 1.00 94.06 91 VAL A O 1
ATOM 774 N N . ARG A 1 92 ? -4.336 2.598 26.939 1.00 93.88 92 ARG A N 1
ATOM 775 C CA . ARG A 1 92 ? -5.369 1.749 27.545 1.00 93.88 92 ARG A CA 1
ATOM 776 C C . ARG A 1 92 ? -6.189 2.484 28.610 1.00 93.88 92 ARG A C 1
ATOM 778 O O . ARG A 1 92 ? -7.355 2.151 28.780 1.00 93.88 92 ARG A O 1
ATOM 785 N N . LYS A 1 93 ? -5.623 3.496 29.285 1.00 94.88 93 LYS A N 1
ATOM 786 C CA . LYS A 1 93 ? -6.354 4.348 30.247 1.00 94.88 93 LYS A CA 1
ATOM 787 C C . LYS A 1 93 ? -7.512 5.106 29.583 1.00 94.88 93 LYS A C 1
ATOM 789 O O . LYS A 1 93 ? -8.510 5.401 30.231 1.00 94.88 93 LYS A O 1
ATOM 794 N N . TYR A 1 94 ? -7.373 5.405 28.292 1.00 96.06 94 TYR A N 1
ATOM 795 C CA . TYR A 1 94 ? -8.295 6.240 27.523 1.00 96.06 94 TYR A CA 1
ATOM 796 C C . TYR A 1 94 ? -9.175 5.438 26.558 1.00 96.06 94 TYR A C 1
ATOM 798 O O . TYR A 1 94 ? -9.783 6.000 25.647 1.00 96.06 94 TYR A O 1
ATOM 806 N N . CYS A 1 95 ? -9.203 4.115 26.720 1.00 95.75 95 CYS A N 1
ATOM 807 C CA . CYS A 1 95 ? -9.764 3.187 25.754 1.00 95.75 95 CYS A CA 1
ATOM 808 C C . CYS A 1 95 ? -10.713 2.205 26.450 1.00 95.75 95 CYS A C 1
ATOM 810 O O . CYS A 1 95 ? -10.311 1.476 27.358 1.00 95.75 95 CYS A O 1
ATOM 812 N N . THR A 1 96 ? -11.966 2.168 26.004 1.00 96.31 96 THR A N 1
ATOM 813 C CA . THR A 1 96 ? -12.997 1.247 26.494 1.00 96.31 96 THR A CA 1
ATOM 814 C C . THR A 1 96 ? -13.449 0.346 25.355 1.00 96.31 96 THR A C 1
ATOM 816 O O . THR A 1 96 ? -13.844 0.821 24.296 1.00 96.31 96 THR A O 1
ATOM 819 N N . THR A 1 97 ? -13.396 -0.969 25.542 1.00 95.94 97 THR A N 1
ATOM 820 C CA . THR A 1 97 ? -13.862 -1.915 24.522 1.00 95.94 97 THR A CA 1
ATOM 821 C C . THR A 1 97 ? -15.388 -1.936 24.492 1.00 95.94 97 THR A C 1
ATOM 823 O O . THR A 1 97 ? -16.014 -2.204 25.514 1.00 95.94 97 THR A O 1
ATOM 826 N N . VAL A 1 98 ? -15.976 -1.656 23.326 1.00 9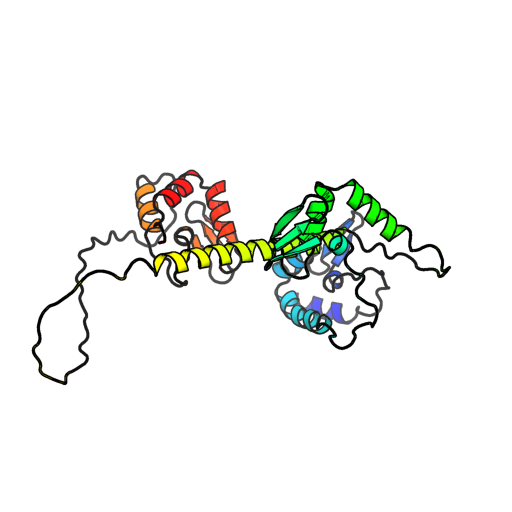7.00 98 VAL A N 1
ATOM 827 C CA . VAL A 1 98 ? -17.441 -1.619 23.125 1.00 97.00 98 VAL A CA 1
ATOM 828 C C . VAL A 1 98 ? -17.937 -2.829 22.329 1.00 97.00 98 VAL A C 1
ATOM 830 O O . VAL A 1 98 ? -19.107 -3.186 22.412 1.00 97.00 98 VAL A O 1
ATOM 833 N N . GLY A 1 99 ? -17.057 -3.505 21.589 1.00 94.44 99 GLY A N 1
ATOM 834 C CA . GLY A 1 99 ? -17.402 -4.716 20.851 1.00 94.44 99 GLY A CA 1
ATOM 835 C C . GLY A 1 99 ? -16.185 -5.403 20.244 1.00 94.44 99 GLY A C 1
ATOM 836 O O . GLY A 1 99 ? -15.038 -5.068 20.554 1.00 94.44 99 GLY A O 1
ATOM 837 N N . GLU A 1 100 ? -16.433 -6.362 19.356 1.00 93.31 100 GLU A N 1
ATOM 838 C CA . GLU A 1 100 ? -15.368 -7.025 18.608 1.00 93.31 100 GLU A CA 1
ATOM 839 C C . GLU A 1 100 ? -14.677 -6.029 17.682 1.00 93.31 100 GLU A C 1
ATOM 841 O O . GLU A 1 100 ? -15.310 -5.354 16.872 1.00 93.31 100 GLU A O 1
ATOM 846 N N . ASN A 1 101 ? -13.366 -5.883 17.879 1.00 92.88 101 ASN A N 1
ATOM 847 C CA . ASN A 1 101 ? -12.512 -4.943 17.158 1.00 92.88 101 ASN A CA 1
ATOM 848 C C . ASN A 1 101 ? -13.011 -3.488 17.182 1.00 92.88 101 ASN A C 1
ATOM 850 O O . ASN A 1 101 ? -12.681 -2.708 16.293 1.00 92.88 101 ASN A O 1
ATOM 854 N N . LYS A 1 102 ? -13.805 -3.099 18.189 1.00 95.75 102 LYS A N 1
ATOM 855 C CA . LYS A 1 102 ? -14.313 -1.733 18.355 1.00 95.75 102 LYS A CA 1
ATOM 856 C C . LYS A 1 102 ? -13.964 -1.217 19.739 1.00 95.75 102 LYS A C 1
ATOM 858 O O . LYS A 1 102 ? -14.385 -1.770 20.759 1.00 95.75 102 LYS A O 1
ATOM 863 N N . ASN A 1 103 ? -13.216 -0.123 19.766 1.00 96.88 103 ASN A N 1
ATOM 864 C CA . ASN A 1 103 ? -12.819 0.537 20.998 1.00 96.88 103 ASN A CA 1
ATOM 865 C C . ASN A 1 103 ? -13.246 2.002 20.981 1.00 96.88 103 ASN A C 1
ATOM 867 O O . ASN A 1 103 ? -13.092 2.702 19.984 1.00 96.88 103 ASN A O 1
ATOM 871 N N . GLN A 1 104 ? -13.786 2.460 22.097 1.00 97.44 104 GLN A N 1
ATOM 872 C CA . GLN A 1 104 ? -14.277 3.807 22.312 1.00 97.44 104 GLN A CA 1
ATOM 873 C C . GLN A 1 104 ? -13.258 4.620 23.103 1.00 97.44 104 GLN A C 1
ATOM 875 O O . GLN A 1 104 ? -12.730 4.164 24.117 1.00 97.44 104 GLN A O 1
ATOM 880 N N . CYS A 1 105 ? -12.978 5.833 22.636 1.00 98.31 105 CYS A N 1
ATOM 881 C CA . CYS A 1 105 ? -12.177 6.789 23.386 1.00 98.31 105 CYS A CA 1
ATOM 882 C C . CYS A 1 105 ? -12.984 7.311 24.578 1.00 98.31 105 CYS A C 1
ATOM 884 O O . CYS A 1 105 ? -14.052 7.881 24.378 1.00 98.31 105 CYS A O 1
ATOM 886 N N . SER A 1 106 ? -12.470 7.198 25.801 1.00 97.81 106 SER A N 1
ATOM 887 C CA . SER A 1 106 ? -13.184 7.679 26.994 1.00 97.81 106 SER A CA 1
ATOM 888 C C . SER A 1 106 ? -13.261 9.210 27.101 1.00 97.81 106 SER A C 1
ATOM 890 O O . SER A 1 106 ? -14.061 9.723 27.878 1.00 97.81 106 SER A O 1
ATOM 892 N N . ILE A 1 107 ? -12.464 9.947 26.314 1.00 97.75 107 ILE A N 1
ATOM 893 C CA . ILE A 1 107 ? -12.403 11.418 26.341 1.00 97.75 107 ILE A CA 1
ATOM 894 C C . ILE A 1 107 ? -13.486 12.032 25.444 1.00 97.75 107 ILE A C 1
ATOM 896 O O . ILE A 1 107 ? -14.213 12.922 25.876 1.00 97.75 107 ILE A O 1
ATOM 900 N N . CYS A 1 108 ? -13.606 11.570 24.193 1.00 98.19 108 CYS A N 1
ATOM 901 C CA . CYS A 1 108 ? -14.586 12.100 23.229 1.00 98.19 108 CYS A CA 1
ATOM 902 C C . CYS A 1 108 ? -15.689 11.119 22.829 1.00 98.19 108 CYS A C 1
ATOM 904 O O . CYS A 1 108 ? -16.497 11.441 21.961 1.00 98.19 108 CYS A O 1
ATOM 906 N N . GLN A 1 109 ? -15.707 9.916 23.402 1.00 98.19 109 GLN A N 1
ATOM 907 C CA . GLN A 1 109 ? -16.666 8.852 23.092 1.00 98.19 109 GLN A CA 1
ATOM 908 C C . GLN A 1 109 ? -16.649 8.362 21.634 1.00 98.19 109 GLN A C 1
ATOM 910 O O . GLN A 1 109 ? -17.528 7.599 21.229 1.00 98.19 109 GLN A O 1
ATOM 915 N N . LYS A 1 110 ? -15.635 8.732 20.839 1.00 98.12 110 LYS A N 1
ATOM 916 C CA . LYS A 1 110 ? -15.482 8.254 19.461 1.00 98.12 110 LYS A CA 1
ATOM 917 C C . LYS A 1 110 ? -15.104 6.774 19.441 1.00 98.12 110 LYS A C 1
ATOM 919 O O . LYS A 1 110 ? -14.121 6.377 20.062 1.00 98.12 110 LYS A O 1
ATOM 924 N N . VAL A 1 111 ? -15.852 5.980 18.678 1.00 97.75 111 VAL A N 1
ATOM 925 C CA . VAL A 1 111 ? -15.576 4.556 18.442 1.00 97.75 111 VAL A CA 1
ATOM 926 C C . VAL A 1 111 ? -14.641 4.401 17.241 1.00 97.75 111 VAL A C 1
ATOM 928 O O . VAL A 1 111 ? -14.871 4.994 16.187 1.00 97.75 111 VAL A O 1
ATOM 931 N N . LEU A 1 112 ? -13.583 3.610 17.401 1.00 96.69 112 LEU A N 1
ATOM 932 C CA . LEU A 1 112 ? -12.590 3.278 16.381 1.00 96.69 112 LEU A CA 1
ATOM 933 C C . LEU A 1 112 ? -12.584 1.763 16.145 1.00 96.69 112 LEU A C 1
ATOM 935 O O . LEU A 1 112 ? -12.654 0.989 17.105 1.00 96.69 112 LEU A O 1
ATOM 939 N N . LYS A 1 113 ? -12.471 1.345 14.876 1.00 95.62 113 LYS A N 1
ATOM 940 C CA . LYS A 1 113 ? -12.225 -0.056 14.506 1.00 95.62 113 LYS A CA 1
ATOM 941 C C . LYS A 1 113 ? -10.731 -0.339 14.691 1.00 95.62 113 LYS A C 1
ATOM 943 O O . LYS A 1 113 ? -9.899 0.360 14.114 1.00 95.62 113 LYS A O 1
ATOM 948 N N . MET A 1 114 ? -10.387 -1.287 15.555 1.00 91.75 114 MET A N 1
ATOM 949 C CA . MET A 1 114 ? -9.004 -1.691 15.813 1.00 91.75 114 MET A CA 1
ATOM 950 C C . MET A 1 114 ? -8.924 -3.090 16.445 1.00 91.75 114 MET A C 1
ATOM 952 O O . MET A 1 114 ? -9.745 -3.390 17.321 1.00 91.75 114 MET A O 1
ATOM 956 N N . PRO A 1 115 ? -7.941 -3.925 16.055 1.00 87.44 115 PRO A N 1
ATOM 957 C CA . PRO A 1 115 ? -7.766 -5.273 16.593 1.00 87.44 115 PRO A CA 1
ATOM 958 C C . PRO A 1 115 ? -7.489 -5.303 18.101 1.00 87.44 115 PRO A C 1
ATOM 960 O O . PRO A 1 115 ? -6.961 -4.356 18.694 1.00 87.44 115 PRO A O 1
ATOM 963 N N . LYS A 1 116 ? -7.806 -6.430 18.750 1.00 83.44 116 LYS A N 1
ATOM 964 C CA . LYS A 1 116 ? -7.535 -6.625 20.184 1.00 83.44 116 LYS A CA 1
ATOM 965 C C . LYS A 1 116 ? -6.030 -6.533 20.470 1.00 83.44 116 LYS A C 1
ATOM 967 O O . LYS A 1 116 ? -5.237 -7.303 19.945 1.00 83.44 116 LYS A O 1
ATOM 972 N N . GLY A 1 117 ? -5.651 -5.624 21.369 1.00 81.88 117 GLY A N 1
ATOM 973 C CA . GLY A 1 117 ? -4.273 -5.478 21.852 1.00 81.88 117 GLY A CA 1
ATOM 974 C C . GLY A 1 117 ? -3.389 -4.526 21.043 1.00 81.88 117 GLY A C 1
ATOM 975 O O . GLY A 1 117 ? -2.319 -4.167 21.532 1.00 81.88 117 GLY A O 1
ATOM 976 N N . LEU A 1 118 ? -3.840 -4.056 19.877 1.00 87.25 118 LEU A N 1
ATOM 977 C CA . LEU A 1 118 ? -3.132 -3.058 19.077 1.00 87.25 118 LEU A CA 1
ATOM 978 C C . LEU A 1 118 ? -3.757 -1.683 19.301 1.00 87.25 118 LEU A C 1
ATOM 980 O O . LEU A 1 118 ? -4.909 -1.459 18.954 1.00 87.25 118 LEU A O 1
ATOM 984 N N . TYR A 1 119 ? -3.001 -0.753 19.894 1.00 91.50 119 TYR A N 1
ATOM 985 C CA . TYR A 1 119 ? -3.503 0.573 20.283 1.00 91.50 119 TYR A CA 1
ATOM 986 C C . TYR A 1 119 ? -3.086 1.716 19.340 1.00 91.50 119 TYR A C 1
ATOM 988 O O . TYR A 1 119 ? -3.372 2.874 19.645 1.00 91.50 119 TYR A O 1
ATOM 996 N N . GLY A 1 120 ? -2.462 1.423 18.192 1.00 92.12 120 GLY A N 1
ATOM 997 C CA . GLY A 1 120 ? -1.937 2.434 17.256 1.00 92.12 120 GLY A CA 1
ATOM 998 C C . GLY A 1 120 ? -2.998 3.435 16.782 1.00 92.12 120 GLY A C 1
ATOM 999 O O . GLY A 1 120 ? -2.816 4.649 16.901 1.00 92.12 120 GLY A O 1
ATOM 1000 N N . ASN A 1 121 ? -4.173 2.942 16.376 1.00 94.25 121 ASN A N 1
ATOM 1001 C CA . ASN A 1 121 ? -5.285 3.799 15.942 1.00 94.25 121 ASN A CA 1
ATOM 1002 C C . ASN A 1 121 ? -5.775 4.736 17.060 1.00 94.25 121 ASN A C 1
ATOM 1004 O O . ASN A 1 121 ? -6.061 5.909 16.809 1.00 94.25 121 ASN A O 1
ATOM 1008 N N . MET A 1 122 ? -5.800 4.262 18.310 1.00 96.38 122 MET A N 1
ATOM 1009 C CA . MET A 1 122 ? -6.179 5.081 19.465 1.00 96.38 122 MET A CA 1
ATOM 1010 C C . MET A 1 122 ? -5.075 6.080 19.841 1.00 96.38 122 MET A C 1
ATOM 1012 O O . MET A 1 122 ? -5.377 7.234 20.130 1.00 96.38 122 MET A O 1
ATOM 1016 N N . LYS A 1 123 ? -3.795 5.696 19.761 1.00 95.38 123 LYS A N 1
ATOM 1017 C CA . LYS A 1 123 ? -2.651 6.603 19.966 1.00 95.38 123 LYS A CA 1
ATOM 1018 C C . LYS A 1 123 ? -2.694 7.769 18.974 1.00 95.38 123 LYS A C 1
ATOM 1020 O O . LYS A 1 123 ? -2.640 8.927 19.387 1.00 95.38 123 LYS A O 1
ATOM 1025 N N . ARG A 1 124 ? -2.890 7.480 17.680 1.00 96.38 124 ARG A N 1
ATOM 1026 C CA . ARG A 1 124 ? -3.049 8.492 16.617 1.00 96.38 124 ARG A CA 1
ATOM 1027 C C . ARG A 1 124 ? -4.274 9.379 16.847 1.00 96.38 124 ARG A C 1
ATOM 1029 O O . ARG A 1 124 ? -4.223 10.595 16.641 1.00 96.38 124 ARG A O 1
ATOM 1036 N N . HIS A 1 125 ? -5.375 8.786 17.299 1.00 97.56 125 HIS A N 1
ATOM 1037 C CA . HIS A 1 125 ? -6.576 9.530 17.658 1.00 97.56 125 HIS A CA 1
ATOM 1038 C C . HIS A 1 125 ? -6.325 10.509 18.814 1.00 97.56 125 HIS A C 1
ATOM 1040 O O . HIS A 1 125 ? -6.632 11.691 18.664 1.00 97.56 125 HIS A O 1
ATOM 1046 N N . ILE A 1 126 ? -5.716 10.063 19.916 1.00 97.62 126 ILE A N 1
ATOM 1047 C CA . ILE A 1 126 ? -5.397 10.923 21.066 1.00 97.62 126 ILE A CA 1
ATOM 1048 C C . ILE A 1 126 ? -4.407 12.014 20.650 1.00 97.62 126 ILE A C 1
ATOM 1050 O O . ILE A 1 126 ? -4.658 13.179 20.923 1.00 97.62 126 ILE A O 1
ATOM 1054 N N . ARG A 1 127 ? -3.351 11.688 19.896 1.00 97.00 127 ARG A N 1
ATOM 1055 C CA . ARG A 1 127 ? -2.386 12.686 19.399 1.00 97.00 127 ARG A CA 1
ATOM 1056 C C . ARG A 1 127 ? -3.058 13.809 18.596 1.00 97.00 127 ARG A C 1
ATOM 1058 O O . ARG A 1 127 ? -2.707 14.970 18.751 1.00 97.00 127 ARG A O 1
ATOM 1065 N N . SER A 1 128 ? -4.034 13.471 17.750 1.00 97.38 128 SER A N 1
ATOM 1066 C CA . SER A 1 128 ? -4.676 14.434 16.839 1.00 97.38 128 SER A CA 1
ATOM 1067 C C . SER A 1 128 ? -5.896 15.159 17.415 1.00 97.38 128 SER A C 1
ATOM 1069 O O . SER A 1 128 ? -6.183 16.282 17.004 1.00 97.38 128 SER A O 1
ATOM 1071 N N . LYS A 1 129 ? -6.655 14.529 18.319 1.00 98.00 129 LYS A N 1
ATOM 1072 C CA . LYS A 1 129 ? -7.897 15.090 18.889 1.00 98.00 129 LYS A CA 1
ATOM 1073 C C . LYS A 1 129 ? -7.769 15.506 20.351 1.00 98.00 129 LYS A C 1
ATOM 1075 O O . LYS A 1 129 ? -8.597 16.274 20.831 1.00 98.00 129 LYS A O 1
ATOM 1080 N N . HIS A 1 130 ? -6.738 15.025 21.035 1.00 97.69 130 HIS A N 1
ATOM 1081 C CA . HIS A 1 130 ? -6.488 15.208 22.461 1.00 97.69 130 HIS A CA 1
ATOM 1082 C C . HIS A 1 130 ? -4.999 15.507 22.712 1.00 97.69 130 HIS A C 1
ATOM 1084 O O . HIS A 1 130 ? -4.375 14.880 23.569 1.00 97.69 130 HIS A O 1
ATOM 1090 N N . SER A 1 131 ? -4.429 16.459 21.959 1.00 96.38 131 SER A N 1
ATOM 1091 C CA . SER A 1 131 ? -3.001 16.824 22.011 1.00 96.38 131 SER A CA 1
ATOM 1092 C C . SER A 1 131 ? -2.514 17.093 23.435 1.00 96.38 131 SER A C 1
ATOM 1094 O O . SER A 1 131 ? -1.498 16.545 23.841 1.00 96.38 131 SER A O 1
ATOM 1096 N N . ASN A 1 132 ? -3.301 17.816 24.235 1.00 97.19 132 ASN A N 1
ATOM 1097 C CA . ASN A 1 132 ? -2.960 18.129 25.627 1.00 97.19 132 ASN A CA 1
ATOM 1098 C C . ASN A 1 132 ? -2.779 16.863 26.489 1.00 97.19 132 ASN A C 1
ATOM 1100 O O . ASN A 1 132 ? -1.894 16.805 27.337 1.00 97.19 132 ASN A O 1
ATOM 1104 N N . ILE A 1 133 ? -3.607 15.832 26.272 1.00 96.81 133 ILE A N 1
ATOM 1105 C CA . ILE A 1 133 ? -3.506 14.555 26.999 1.00 96.81 133 ILE A CA 1
ATOM 1106 C C . ILE A 1 133 ? -2.294 13.765 26.507 1.00 96.81 133 ILE A C 1
ATOM 1108 O O . ILE A 1 133 ? -1.579 13.174 27.313 1.00 96.81 133 ILE A O 1
ATOM 1112 N N . TYR A 1 134 ? -2.047 13.778 25.195 1.00 95.94 134 TYR A N 1
A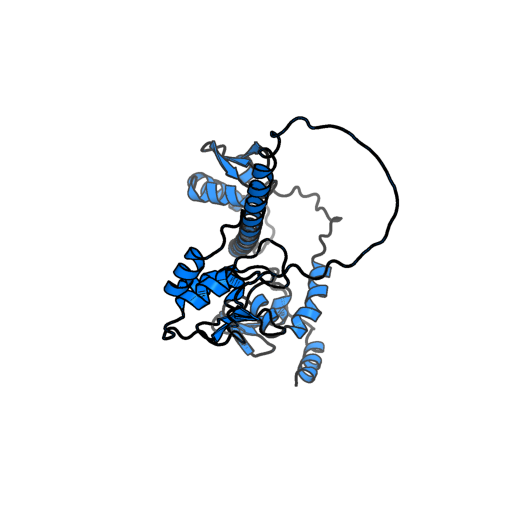TOM 1113 C CA . TYR A 1 134 ? -0.867 13.152 24.611 1.00 95.94 134 TYR A CA 1
ATOM 1114 C C . TYR A 1 134 ? 0.426 13.753 25.185 1.00 95.94 134 TYR A C 1
ATOM 1116 O O . TYR A 1 134 ? 1.273 13.013 25.676 1.00 95.94 134 TYR A O 1
ATOM 1124 N N . GLU A 1 135 ? 0.554 15.081 25.180 1.00 94.12 135 GLU A N 1
ATOM 1125 C CA . GLU A 1 135 ? 1.720 15.801 25.709 1.00 94.12 135 GLU A CA 1
ATOM 1126 C C . GLU A 1 135 ? 1.941 15.518 27.200 1.00 94.12 135 GLU A C 1
ATOM 1128 O O . GLU A 1 135 ? 3.064 15.222 27.607 1.00 94.12 135 GLU A O 1
ATOM 1133 N N . MET A 1 136 ? 0.870 15.525 28.000 1.00 94.94 136 MET A N 1
ATOM 1134 C CA . MET A 1 136 ? 0.933 15.205 29.429 1.00 94.94 136 MET A CA 1
ATOM 1135 C C . MET A 1 136 ? 1.451 13.780 29.686 1.00 94.94 136 MET A C 1
ATOM 1137 O O . MET A 1 136 ? 2.326 13.587 30.529 1.00 94.94 136 MET A O 1
ATOM 1141 N N . GLU A 1 137 ? 0.940 12.773 28.971 1.00 94.75 137 GLU A N 1
ATOM 1142 C CA . GLU A 1 137 ? 1.408 11.386 29.127 1.00 94.75 137 GLU A CA 1
ATOM 1143 C C . GLU A 1 137 ? 2.855 11.222 28.642 1.00 94.75 137 GLU A C 1
ATOM 1145 O O . GLU A 1 137 ? 3.629 10.503 29.274 1.00 94.75 137 GLU A O 1
ATOM 1150 N N . MET A 1 138 ? 3.261 11.917 27.572 1.00 90.56 138 MET A N 1
ATOM 1151 C CA . MET A 1 138 ? 4.658 11.903 27.122 1.00 90.56 138 MET A CA 1
ATOM 1152 C C . MET A 1 138 ? 5.587 12.510 28.176 1.00 90.56 138 MET A C 1
ATOM 1154 O O . MET A 1 138 ? 6.614 11.912 28.484 1.00 90.56 138 MET A O 1
ATOM 1158 N N . GLN A 1 139 ? 5.227 13.635 28.794 1.00 89.75 139 GLN A N 1
ATOM 1159 C CA . GLN A 1 139 ? 6.026 14.234 29.872 1.00 89.75 139 GLN A CA 1
ATOM 1160 C C . GLN A 1 139 ? 6.150 13.303 31.087 1.00 89.75 139 GLN A C 1
ATOM 1162 O O . GLN A 1 139 ? 7.237 13.163 31.644 1.00 89.75 139 GLN A O 1
ATOM 1167 N N . GLN A 1 140 ? 5.071 12.608 31.467 1.00 88.19 140 GLN A N 1
ATOM 1168 C CA . GLN A 1 140 ? 5.095 11.648 32.579 1.00 88.19 140 GLN A CA 1
ATOM 1169 C C . GLN A 1 140 ? 5.998 10.439 32.313 1.00 88.19 140 GLN A C 1
ATOM 1171 O O . GLN A 1 140 ? 6.613 9.926 33.246 1.00 88.19 140 GLN A O 1
ATOM 1176 N N . LEU A 1 141 ? 6.097 9.983 31.061 1.00 84.56 141 LEU A N 1
ATOM 1177 C CA . LEU A 1 141 ? 6.993 8.883 30.697 1.00 84.56 141 LEU A CA 1
ATOM 1178 C C . LEU A 1 141 ? 8.471 9.282 30.762 1.00 84.56 141 LEU A C 1
ATOM 1180 O O . LEU A 1 141 ? 9.294 8.444 31.123 1.00 84.56 141 LEU A O 1
ATOM 1184 N N . HIS A 1 142 ? 8.794 10.539 30.447 1.00 77.75 142 HIS A N 1
ATOM 1185 C CA . HIS A 1 142 ? 10.163 11.058 30.510 1.00 77.75 142 HIS A CA 1
ATOM 1186 C C . HIS A 1 142 ? 10.574 11.467 31.933 1.00 77.75 142 HIS A C 1
ATOM 1188 O O . HIS A 1 142 ? 11.735 11.333 32.286 1.00 77.75 142 HIS A O 1
ATOM 1194 N N . GLY A 1 143 ? 9.638 11.918 32.774 1.00 69.88 143 GLY A N 1
ATOM 1195 C CA . GLY A 1 143 ? 9.933 12.395 34.133 1.00 69.88 143 GLY A CA 1
ATOM 1196 C C . GLY A 1 143 ? 10.114 11.312 35.205 1.00 69.88 143 GLY A C 1
ATOM 1197 O O . GLY A 1 143 ? 10.271 11.646 36.374 1.00 69.88 143 GLY A O 1
ATOM 1198 N N . GLN A 1 144 ? 10.048 10.022 34.857 1.00 61.03 144 GLN A N 1
ATOM 1199 C CA . GLN A 1 144 ? 10.181 8.905 35.809 1.00 61.03 144 GLN A CA 1
ATOM 1200 C C . GLN A 1 144 ? 11.588 8.272 35.844 1.00 61.03 144 GLN A C 1
ATOM 1202 O O . GLN A 1 144 ? 11.742 7.190 36.410 1.00 61.03 144 GLN A O 1
ATOM 1207 N N . SER A 1 145 ? 12.608 8.903 35.250 1.00 56.72 145 SER A N 1
ATOM 1208 C CA . SER A 1 145 ? 13.976 8.358 35.176 1.00 56.72 145 SER A CA 1
ATOM 1209 C C . SER A 1 145 ? 14.967 8.863 36.236 1.00 56.72 145 SER A C 1
ATOM 1211 O O . SER A 1 145 ? 16.080 8.350 36.278 1.00 56.72 145 SER A O 1
ATOM 1213 N N . ASP A 1 146 ? 14.599 9.805 37.109 1.00 52.84 146 ASP A N 1
ATOM 1214 C CA . ASP A 1 146 ? 15.605 10.636 37.799 1.00 52.84 146 ASP A CA 1
ATOM 1215 C C . ASP A 1 146 ? 15.769 10.379 39.315 1.00 52.84 146 ASP A C 1
ATOM 1217 O O . ASP A 1 146 ? 15.998 11.324 40.065 1.00 52.84 146 ASP A O 1
ATOM 1221 N N . ASP A 1 147 ? 15.684 9.132 39.803 1.00 55.03 147 ASP A N 1
ATOM 1222 C CA . ASP A 1 147 ? 16.037 8.842 41.216 1.00 55.03 147 ASP A CA 1
ATOM 1223 C C . ASP A 1 147 ? 16.679 7.467 41.467 1.00 55.03 147 ASP A C 1
ATOM 1225 O O . ASP A 1 147 ? 16.399 6.789 42.450 1.00 55.03 147 ASP A O 1
ATOM 1229 N N . ASP A 1 148 ? 17.568 7.026 40.579 1.00 49.03 148 ASP A N 1
ATOM 1230 C CA . ASP A 1 148 ? 18.550 6.013 40.970 1.00 49.03 148 ASP A CA 1
ATOM 1231 C C . ASP A 1 148 ? 19.832 6.240 40.168 1.00 49.03 148 ASP A C 1
ATOM 1233 O O . ASP A 1 148 ? 19.910 5.930 38.980 1.00 49.03 148 ASP A O 1
ATOM 1237 N N . GLY A 1 149 ? 20.825 6.851 40.821 1.00 52.72 149 GLY A N 1
ATOM 1238 C CA . GLY A 1 149 ? 22.129 7.218 40.267 1.00 52.72 149 GLY A CA 1
ATOM 1239 C C . GLY A 1 149 ? 22.954 6.016 39.806 1.00 52.72 149 GLY A C 1
ATOM 1240 O O . GLY A 1 149 ? 23.950 5.648 40.429 1.00 52.72 149 GLY A O 1
ATOM 1241 N N . LYS A 1 150 ? 22.554 5.414 38.688 1.00 48.78 150 LYS A N 1
ATOM 1242 C CA . LYS A 1 150 ? 23.374 4.532 37.867 1.00 48.78 150 LYS A CA 1
ATOM 1243 C C . LYS A 1 150 ? 23.494 5.150 36.491 1.00 48.78 150 LYS A C 1
ATOM 1245 O O . LYS A 1 150 ? 22.487 5.479 35.875 1.00 48.78 150 LYS A O 1
ATOM 1250 N N . ASP A 1 151 ? 24.731 5.251 36.025 1.00 46.75 151 ASP A N 1
ATOM 1251 C CA . ASP A 1 151 ? 25.096 5.610 34.661 1.00 46.75 151 ASP A CA 1
ATOM 1252 C C . ASP A 1 151 ? 24.349 4.707 33.662 1.00 46.75 151 ASP A C 1
ATOM 1254 O O . ASP A 1 151 ? 24.784 3.602 33.330 1.00 46.75 151 ASP A O 1
ATOM 1258 N N . VAL A 1 152 ? 23.174 5.155 33.221 1.00 45.28 152 VAL A N 1
ATOM 1259 C CA . VAL A 1 152 ? 22.399 4.547 32.141 1.00 45.28 152 VAL A CA 1
ATOM 1260 C C . VAL A 1 152 ? 22.491 5.506 30.969 1.00 45.28 152 VAL A C 1
ATOM 1262 O O . VAL A 1 152 ? 21.662 6.390 30.765 1.00 45.28 152 VAL A O 1
ATOM 1265 N N . GLU A 1 153 ? 23.561 5.341 30.199 1.00 43.91 153 GLU A N 1
ATOM 1266 C CA . GLU A 1 153 ? 23.665 5.962 28.892 1.00 43.91 153 GLU A CA 1
ATOM 1267 C C . GLU A 1 153 ? 22.577 5.393 27.967 1.00 43.91 153 GLU A C 1
ATOM 1269 O O . GLU A 1 153 ? 22.646 4.260 27.493 1.00 43.91 153 GLU A O 1
ATOM 1274 N N . ASN A 1 154 ? 21.617 6.266 27.667 1.00 44.66 154 ASN A N 1
ATOM 1275 C CA . ASN A 1 154 ? 21.034 6.448 26.342 1.00 44.66 154 ASN A CA 1
ATOM 1276 C C . ASN A 1 154 ? 20.088 5.343 25.828 1.00 44.66 154 ASN A C 1
ATOM 1278 O O . ASN A 1 154 ? 20.385 4.632 24.869 1.00 44.66 154 ASN A O 1
ATOM 1282 N N . GLU A 1 155 ? 18.884 5.290 26.403 1.00 44.12 155 GLU A N 1
ATOM 1283 C CA . GLU A 1 155 ? 17.715 4.603 25.831 1.00 44.12 155 GLU A CA 1
ATOM 1284 C C . GLU A 1 155 ? 16.798 5.609 25.100 1.00 44.12 155 GLU A C 1
ATOM 1286 O O . GLU A 1 155 ? 15.592 5.675 25.325 1.00 44.12 155 GLU A O 1
ATOM 1291 N N . SER A 1 156 ? 17.367 6.412 24.189 1.00 41.53 156 SER A N 1
ATOM 1292 C CA . SER A 1 156 ? 16.587 7.083 23.139 1.00 41.53 156 SER A CA 1
ATOM 1293 C C . SER A 1 156 ? 16.235 6.043 22.073 1.00 41.53 156 SER A C 1
ATOM 1295 O O . SER A 1 156 ? 16.855 5.945 21.013 1.00 41.53 156 SER A O 1
ATOM 1297 N N . THR A 1 157 ? 15.273 5.182 22.403 1.00 43.88 157 THR A N 1
ATOM 1298 C CA . THR A 1 157 ? 14.642 4.297 21.421 1.00 43.88 157 THR A CA 1
ATOM 1299 C C . THR A 1 157 ? 13.775 5.196 20.550 1.00 43.88 157 THR A C 1
ATOM 1301 O O . THR A 1 157 ? 12.722 5.666 20.971 1.00 43.88 157 THR A O 1
ATOM 1304 N N . THR A 1 158 ? 14.317 5.551 19.390 1.00 47.34 158 THR A N 1
ATOM 1305 C CA . THR A 1 158 ? 13.823 6.598 18.496 1.00 47.34 158 THR A CA 1
ATOM 1306 C C . THR A 1 158 ? 12.376 6.353 18.086 1.00 47.34 158 THR A C 1
ATOM 1308 O O . THR A 1 158 ? 12.058 5.281 17.573 1.00 47.34 158 THR A O 1
ATOM 1311 N N . GLU A 1 159 ? 11.529 7.375 18.231 1.00 53.88 159 GLU A N 1
ATOM 1312 C CA . GLU A 1 159 ? 10.148 7.430 17.721 1.00 53.88 159 GLU A CA 1
ATOM 1313 C C . GLU A 1 159 ? 10.049 6.998 16.242 1.00 53.88 159 GLU A C 1
ATOM 1315 O O . GLU A 1 159 ? 9.033 6.449 15.825 1.00 53.88 159 GLU A O 1
ATOM 1320 N N . GLU A 1 160 ? 11.139 7.144 15.477 1.00 49.66 160 GLU A N 1
ATOM 1321 C CA . GLU A 1 160 ? 11.285 6.665 14.097 1.00 49.66 160 GLU A CA 1
ATOM 1322 C C . GLU A 1 160 ? 11.182 5.131 13.948 1.00 49.66 160 GLU A C 1
ATOM 1324 O O . GLU A 1 160 ? 10.672 4.652 12.938 1.00 49.66 160 GLU A O 1
ATOM 1329 N N . GLU A 1 161 ? 11.639 4.330 14.920 1.00 53.75 161 GLU A N 1
ATOM 1330 C CA . GLU A 1 161 ? 11.517 2.861 14.856 1.00 53.75 161 GLU A CA 1
ATOM 1331 C C . GLU A 1 161 ? 10.081 2.400 15.145 1.00 53.75 161 GLU A C 1
ATOM 1333 O O . GLU A 1 161 ? 9.611 1.435 14.538 1.00 53.75 161 GLU A O 1
ATOM 1338 N N . GLU A 1 162 ? 9.368 3.104 16.031 1.00 56.97 162 GLU A N 1
ATOM 1339 C CA . GLU A 1 162 ? 7.955 2.835 16.319 1.00 56.97 162 GLU A CA 1
ATOM 1340 C C . GLU A 1 162 ? 7.060 3.300 15.156 1.00 56.97 162 GLU A C 1
ATOM 1342 O O . GLU A 1 162 ? 6.120 2.597 14.795 1.00 56.97 162 GLU A O 1
ATOM 1347 N N . GLU A 1 163 ? 7.390 4.424 14.505 1.00 58.38 163 GLU A N 1
ATOM 1348 C CA . GLU A 1 163 ? 6.676 4.933 13.326 1.00 58.38 163 GLU A CA 1
ATOM 1349 C C . GLU A 1 163 ? 6.826 4.004 12.108 1.00 58.38 163 GLU A C 1
ATOM 1351 O O . GLU A 1 163 ? 5.840 3.734 11.424 1.00 58.38 163 GLU A O 1
ATOM 1356 N N . VAL A 1 164 ? 8.017 3.430 11.882 1.00 57.00 164 VAL A N 1
ATOM 1357 C CA . VAL A 1 164 ? 8.234 2.427 10.818 1.00 57.00 164 VAL A CA 1
ATOM 1358 C C . VAL A 1 164 ? 7.442 1.143 11.086 1.00 57.00 164 VAL A C 1
ATOM 1360 O O . VAL A 1 164 ? 6.879 0.572 10.151 1.00 57.00 164 VAL A O 1
ATOM 1363 N N . LEU A 1 165 ? 7.362 0.696 12.345 1.00 61.41 165 LEU A N 1
ATOM 1364 C CA . LEU A 1 165 ? 6.535 -0.460 12.705 1.00 61.41 165 LEU A CA 1
ATOM 1365 C C . LEU A 1 165 ? 5.036 -0.156 12.545 1.00 61.41 165 LEU A C 1
ATOM 1367 O O . LEU A 1 165 ? 4.291 -1.005 12.062 1.00 61.41 165 LEU A O 1
ATOM 1371 N N . GLU A 1 166 ? 4.587 1.043 12.932 1.00 60.00 166 GLU A N 1
ATOM 1372 C CA . GLU A 1 166 ? 3.197 1.488 12.757 1.00 60.00 166 GLU A CA 1
ATOM 1373 C C . GLU A 1 166 ? 2.814 1.598 11.269 1.00 60.00 166 GLU A C 1
ATOM 1375 O O . GLU A 1 166 ? 1.689 1.245 10.911 1.00 60.00 166 GLU A O 1
ATOM 1380 N N . GLU A 1 167 ? 3.721 2.047 10.394 1.00 59.38 167 GLU A N 1
ATOM 1381 C CA . GLU A 1 167 ? 3.489 2.121 8.943 1.00 59.38 167 GLU A CA 1
ATOM 1382 C C . GLU A 1 167 ? 3.389 0.719 8.311 1.00 59.38 167 GLU A C 1
ATOM 1384 O O . GLU A 1 167 ? 2.483 0.471 7.514 1.00 59.38 167 GLU A O 1
ATOM 1389 N N . GLU A 1 168 ? 4.236 -0.230 8.730 1.00 62.56 168 GLU A N 1
ATOM 1390 C CA . GLU A 1 168 ? 4.192 -1.627 8.263 1.00 62.56 168 GLU A CA 1
ATOM 1391 C C . GLU A 1 168 ? 2.914 -2.359 8.728 1.00 62.56 168 GLU A C 1
ATOM 1393 O O . GLU A 1 168 ? 2.325 -3.125 7.962 1.00 62.56 168 GLU A O 1
ATOM 1398 N N . ILE A 1 169 ? 2.430 -2.073 9.945 1.00 68.19 169 ILE A N 1
ATOM 1399 C CA . ILE A 1 169 ? 1.150 -2.597 10.460 1.00 68.19 169 ILE A CA 1
ATOM 1400 C C . ILE A 1 169 ? -0.037 -1.986 9.703 1.00 68.19 169 ILE A C 1
ATOM 1402 O O . ILE A 1 169 ? -0.970 -2.704 9.347 1.00 68.19 169 ILE A O 1
ATOM 1406 N N . LEU A 1 170 ? -0.006 -0.681 9.409 1.00 58.88 170 LEU A N 1
ATOM 1407 C CA . LEU A 1 170 ? -1.074 -0.016 8.656 1.00 58.88 170 LEU A CA 1
ATOM 1408 C C . LEU A 1 170 ? -1.171 -0.552 7.216 1.00 58.88 170 LEU A C 1
ATOM 1410 O O . LEU A 1 170 ? -2.274 -0.717 6.698 1.00 58.88 170 LEU A O 1
ATOM 1414 N N . GLU A 1 171 ? -0.037 -0.853 6.571 1.00 64.94 171 GLU A N 1
ATOM 1415 C CA . GLU A 1 171 ? -0.025 -1.508 5.256 1.00 64.94 171 GLU A CA 1
ATOM 1416 C C . GLU A 1 171 ? -0.631 -2.921 5.302 1.00 64.94 171 GLU A C 1
ATOM 1418 O O . GLU A 1 171 ? -1.290 -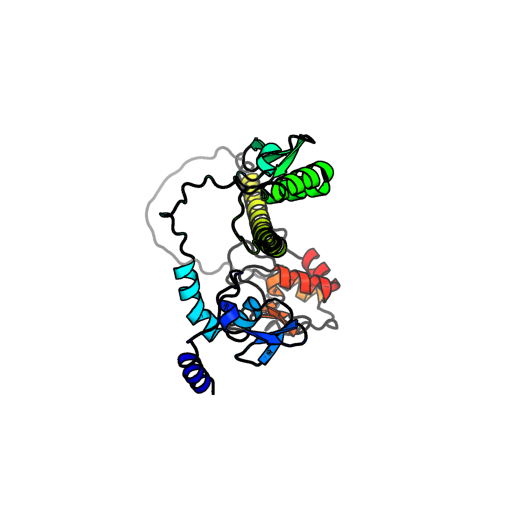3.319 4.341 1.00 64.94 171 GLU A O 1
ATOM 1423 N N . GLN A 1 172 ? -0.461 -3.665 6.402 1.00 57.19 172 GLN A N 1
ATOM 1424 C CA . GLN A 1 172 ? -1.116 -4.965 6.598 1.00 57.19 172 GLN A CA 1
ATOM 1425 C C . GLN A 1 172 ? -2.628 -4.831 6.847 1.00 57.19 172 GLN A C 1
ATOM 1427 O O . GLN A 1 172 ? -3.399 -5.534 6.200 1.00 57.19 172 GLN A O 1
ATOM 1432 N N . GLU A 1 173 ? -3.073 -3.891 7.690 1.00 63.53 173 GLU A N 1
ATOM 1433 C CA . GLU A 1 173 ? -4.507 -3.683 7.978 1.00 63.53 173 GLU A CA 1
ATOM 1434 C C . GLU A 1 173 ? -5.308 -3.243 6.737 1.00 63.53 173 GLU A C 1
ATOM 1436 O O . GLU A 1 173 ? -6.462 -3.640 6.569 1.00 63.53 173 GLU A O 1
ATOM 1441 N N . VAL A 1 174 ? -4.714 -2.438 5.846 1.00 68.00 174 VAL A N 1
ATOM 1442 C CA . VAL A 1 174 ? -5.360 -2.034 4.581 1.00 68.00 174 VAL A CA 1
ATOM 1443 C C . VAL A 1 174 ? -5.565 -3.233 3.650 1.00 68.00 174 VAL A C 1
ATOM 1445 O O . VAL A 1 174 ? -6.562 -3.284 2.938 1.00 68.00 174 VAL A O 1
ATOM 1448 N N . LEU A 1 175 ? -4.653 -4.210 3.667 1.00 54.47 175 LEU A N 1
ATOM 1449 C CA . LEU A 1 175 ? -4.800 -5.430 2.870 1.00 54.47 175 LEU A CA 1
ATOM 1450 C C . LEU A 1 175 ? -5.901 -6.349 3.418 1.00 54.47 175 LEU A C 1
ATOM 1452 O O . LEU A 1 175 ? -6.583 -6.987 2.624 1.00 54.47 175 LEU A O 1
ATOM 1456 N N . GLU A 1 176 ? -6.099 -6.386 4.738 1.00 61.97 176 GLU A N 1
ATOM 1457 C CA . GLU A 1 176 ? -7.141 -7.203 5.381 1.00 61.97 176 GLU A CA 1
ATOM 1458 C C . GLU A 1 176 ? -8.550 -6.600 5.219 1.00 61.97 176 GLU A C 1
ATOM 1460 O O . GLU A 1 176 ? -9.515 -7.330 5.004 1.00 61.97 176 GLU A O 1
ATOM 1465 N N . GLN A 1 177 ? -8.690 -5.267 5.249 1.00 47.34 177 GLN A N 1
ATOM 1466 C CA . GLN A 1 177 ? -9.989 -4.605 5.023 1.00 47.34 177 GLN A CA 1
ATOM 1467 C C . GLN A 1 177 ? -10.518 -4.784 3.591 1.00 47.34 177 GLN A C 1
ATOM 1469 O O . GLN A 1 177 ? -11.731 -4.846 3.396 1.00 47.34 177 GLN A O 1
ATOM 1474 N N . ASP A 1 178 ? -9.625 -4.890 2.603 1.00 47.66 178 ASP A N 1
ATOM 1475 C CA . ASP A 1 178 ? -9.994 -5.167 1.210 1.00 47.66 178 ASP A CA 1
ATOM 1476 C C . ASP A 1 178 ? -10.449 -6.633 1.003 1.00 47.66 178 ASP A C 1
ATOM 1478 O O . ASP A 1 178 ? -11.195 -6.906 0.061 1.00 47.66 178 ASP A O 1
ATOM 1482 N N . GLU A 1 179 ? -10.034 -7.570 1.869 1.00 55.75 179 GLU A N 1
ATOM 1483 C CA . GLU A 1 179 ? -10.519 -8.963 1.864 1.00 55.75 179 GLU A CA 1
ATOM 1484 C C . GLU A 1 179 ? -11.881 -9.096 2.571 1.00 55.75 179 GLU A C 1
ATOM 1486 O O . GLU A 1 179 ? -12.783 -9.727 2.023 1.00 55.75 179 GLU A O 1
ATOM 1491 N N . GLU A 1 180 ? -12.079 -8.429 3.715 1.00 56.00 180 GLU A N 1
ATOM 1492 C CA . GLU A 1 180 ? -13.342 -8.470 4.483 1.00 56.00 180 GLU A CA 1
ATOM 1493 C C . GLU A 1 180 ? -14.516 -7.833 3.701 1.00 56.00 180 GLU A C 1
ATOM 1495 O O . GLU A 1 180 ? -15.640 -8.331 3.731 1.00 56.00 180 GLU A O 1
ATOM 1500 N N . PHE A 1 181 ? -14.250 -6.783 2.909 1.00 51.88 181 PHE A N 1
ATOM 1501 C CA . PHE A 1 181 ? -15.242 -6.170 2.007 1.00 51.88 181 PHE A CA 1
ATOM 1502 C C . PHE A 1 181 ? -15.698 -7.112 0.875 1.00 51.88 181 PHE A C 1
ATOM 1504 O O . PHE A 1 181 ? -16.785 -6.942 0.325 1.00 51.88 181 PHE A O 1
ATOM 1511 N N . LEU A 1 182 ? -14.875 -8.101 0.512 1.00 51.28 182 LEU A N 1
ATOM 1512 C CA . LEU A 1 182 ? -15.204 -9.087 -0.517 1.00 51.28 182 LEU A CA 1
ATOM 1513 C C . LEU A 1 182 ? -16.083 -10.224 0.025 1.00 51.28 182 LEU A C 1
ATOM 1515 O O . LEU A 1 182 ? -16.841 -10.809 -0.742 1.00 51.28 182 LEU A O 1
ATOM 1519 N N . GLU A 1 183 ? -15.984 -10.541 1.317 1.00 55.97 183 GLU A N 1
ATOM 1520 C CA . GLU A 1 183 ? -16.760 -11.617 1.950 1.00 55.97 183 GLU A CA 1
ATOM 1521 C C . GLU A 1 183 ? -18.190 -11.168 2.295 1.00 55.97 183 GLU A C 1
ATOM 1523 O O . GLU A 1 183 ? -19.139 -11.908 2.039 1.00 55.97 183 GLU A O 1
ATOM 1528 N N . GLU A 1 184 ? -18.379 -9.922 2.747 1.00 48.34 184 GLU A N 1
ATOM 1529 C CA . GLU A 1 184 ? -19.703 -9.395 3.132 1.00 48.34 184 GLU A CA 1
ATOM 1530 C C . GLU A 1 184 ? -20.675 -9.247 1.935 1.00 48.34 184 GLU A C 1
ATOM 1532 O O . GLU A 1 184 ? -21.892 -9.257 2.111 1.00 48.34 184 GLU A O 1
ATOM 1537 N N . HIS A 1 185 ? -20.169 -9.166 0.697 1.00 49.25 185 HIS A N 1
ATOM 1538 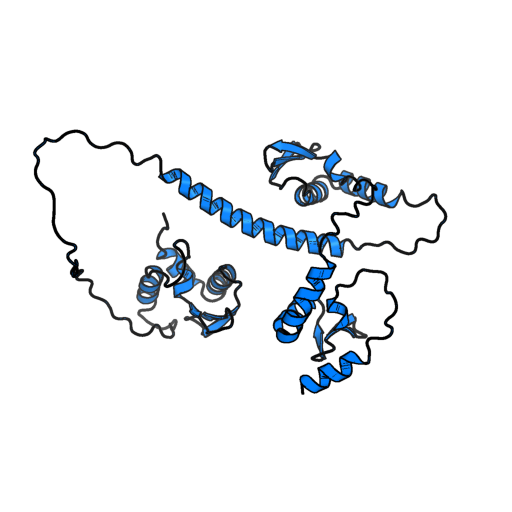C CA . HIS A 1 185 ? -21.010 -9.124 -0.512 1.00 49.25 185 HIS A CA 1
ATOM 1539 C C . HIS A 1 185 ? -21.480 -10.509 -0.986 1.00 49.25 185 HIS A C 1
ATOM 1541 O O . HIS A 1 185 ? -22.493 -10.604 -1.671 1.00 49.25 185 HIS A O 1
ATOM 1547 N N . ILE A 1 186 ? -20.785 -11.585 -0.604 1.00 48.22 186 ILE A N 1
ATOM 1548 C CA . ILE A 1 186 ? -21.103 -12.951 -1.054 1.00 48.22 186 ILE A CA 1
ATOM 1549 C C . ILE A 1 186 ? -22.248 -13.557 -0.223 1.00 48.22 186 ILE A C 1
ATOM 1551 O O . ILE A 1 186 ? -23.014 -14.380 -0.724 1.00 48.22 186 ILE A O 1
ATOM 1555 N N . GLU A 1 187 ? -22.415 -13.133 1.031 1.00 46.69 187 GLU A N 1
ATOM 1556 C CA . GLU A 1 187 ? -23.443 -13.683 1.927 1.00 46.69 187 GLU A CA 1
ATOM 1557 C C . GLU A 1 187 ? -24.833 -13.046 1.731 1.00 46.69 187 GLU A C 1
ATOM 1559 O O . GLU A 1 187 ? -25.843 -13.652 2.087 1.00 46.69 187 GLU A O 1
ATOM 1564 N N . GLY A 1 188 ? -24.915 -11.870 1.096 1.00 44.66 188 GLY A N 1
ATOM 1565 C CA . GLY A 1 188 ? -26.177 -11.158 0.855 1.00 44.66 188 GLY A CA 1
ATOM 1566 C C . GLY A 1 188 ? -27.042 -11.706 -0.290 1.00 44.66 188 GLY A C 1
ATOM 1567 O O . GLY A 1 188 ? -28.238 -11.417 -0.335 1.00 44.66 188 GLY A O 1
ATOM 1568 N N . GLU A 1 189 ? -26.483 -12.509 -1.201 1.00 50.06 189 GLU A N 1
ATOM 1569 C CA . GLU A 1 189 ? -27.201 -12.977 -2.402 1.00 50.06 189 GLU A CA 1
ATOM 1570 C C . GLU A 1 189 ? -27.788 -14.398 -2.286 1.00 50.06 189 GLU A C 1
ATOM 1572 O O . GLU A 1 189 ? -28.523 -14.841 -3.170 1.00 50.06 189 GLU A O 1
ATOM 1577 N N . ILE A 1 190 ? -27.541 -15.115 -1.182 1.00 50.00 190 ILE A N 1
ATOM 1578 C CA . ILE A 1 190 ? -28.014 -16.504 -1.009 1.00 50.00 190 ILE A CA 1
ATOM 1579 C C . ILE A 1 190 ? -29.474 -16.579 -0.505 1.00 50.00 190 ILE A C 1
ATOM 1581 O O . ILE A 1 190 ? -30.149 -17.583 -0.732 1.00 50.00 190 ILE A O 1
ATOM 1585 N N . GLU A 1 191 ? -30.034 -15.521 0.096 1.00 48.06 191 GLU A N 1
ATOM 1586 C CA . GLU A 1 191 ? -31.388 -15.574 0.687 1.00 48.06 191 GLU A CA 1
ATOM 1587 C C . GLU A 1 191 ? -32.556 -15.235 -0.262 1.00 48.06 191 GLU A C 1
ATOM 1589 O O . GLU A 1 191 ? -33.714 -15.436 0.109 1.00 48.06 191 GLU A O 1
ATOM 1594 N N . MET A 1 192 ? -32.314 -14.782 -1.499 1.00 46.56 192 MET A N 1
ATOM 1595 C CA . MET A 1 192 ? -33.406 -14.347 -2.395 1.00 46.56 192 MET A CA 1
ATOM 1596 C C . MET A 1 192 ? -33.857 -15.362 -3.455 1.00 46.56 192 MET A C 1
ATOM 1598 O O . MET A 1 192 ? -34.745 -15.040 -4.242 1.00 46.56 192 MET A O 1
ATOM 1602 N N . ASN A 1 193 ? -33.345 -16.599 -3.458 1.00 46.50 193 ASN A N 1
ATOM 1603 C CA . ASN A 1 193 ? -33.708 -17.594 -4.481 1.00 46.50 193 ASN A CA 1
ATOM 1604 C C . ASN A 1 193 ? -34.400 -18.853 -3.925 1.00 46.50 193 ASN A C 1
ATOM 1606 O O . ASN A 1 193 ? -34.067 -19.985 -4.267 1.00 46.50 193 ASN A O 1
ATOM 1610 N N . SER A 1 194 ? -35.379 -18.666 -3.038 1.00 48.12 194 SER A N 1
ATOM 1611 C CA . SER A 1 194 ? -36.286 -19.737 -2.599 1.00 48.12 194 SER A CA 1
ATOM 1612 C C . SER A 1 194 ? -37.721 -19.234 -2.514 1.00 48.12 194 SER A C 1
ATOM 1614 O O . SER A 1 194 ? -38.207 -18.903 -1.434 1.00 48.12 194 SER A O 1
ATOM 1616 N N . LYS A 1 195 ? -38.386 -19.160 -3.671 1.00 48.94 195 LYS A N 1
ATOM 1617 C CA . LYS A 1 195 ? -39.847 -19.259 -3.860 1.00 48.94 195 LYS A CA 1
ATOM 1618 C C . LYS A 1 195 ? -40.141 -19.201 -5.361 1.00 48.94 195 LYS A C 1
ATOM 1620 O O . LYS A 1 195 ? -39.815 -18.190 -5.968 1.00 48.94 195 LYS A O 1
ATOM 1625 N N . ASN A 1 196 ? -40.684 -20.307 -5.879 1.00 37.53 196 ASN A N 1
ATOM 1626 C CA . ASN A 1 196 ? -41.261 -20.621 -7.206 1.00 37.53 196 ASN A CA 1
ATOM 1627 C C . ASN A 1 196 ? -40.745 -22.038 -7.556 1.00 37.53 196 ASN A C 1
ATOM 1629 O O . ASN A 1 196 ? -39.539 -22.245 -7.570 1.00 37.53 196 ASN A O 1
ATOM 1633 N N . ASP A 1 197 ? -41.513 -23.103 -7.771 1.00 37.03 197 ASP A N 1
ATOM 1634 C CA . ASP A 1 197 ? -42.947 -23.289 -7.959 1.00 37.03 197 ASP A CA 1
ATOM 1635 C C . ASP A 1 197 ? -43.353 -24.722 -7.571 1.00 37.03 197 ASP A C 1
ATOM 1637 O O . ASP A 1 197 ? -42.530 -25.626 -7.401 1.00 37.03 197 ASP A O 1
ATOM 1641 N N . THR A 1 198 ? -44.662 -24.881 -7.434 1.00 41.91 198 THR A N 1
ATOM 1642 C CA . THR A 1 198 ? -45.415 -26.049 -6.987 1.00 41.91 198 THR A CA 1
ATOM 1643 C C . THR A 1 198 ? -45.938 -26.863 -8.187 1.00 41.91 198 THR A C 1
ATOM 1645 O O . THR A 1 198 ? -46.376 -26.282 -9.172 1.00 41.91 198 THR A O 1
ATOM 1648 N N . GLU A 1 199 ? -45.975 -28.194 -8.019 1.00 41.12 199 GLU A N 1
ATOM 1649 C CA . GLU A 1 199 ? -46.856 -29.205 -8.655 1.00 41.12 199 GLU A CA 1
ATOM 1650 C C . GLU A 1 199 ? -46.691 -29.633 -10.134 1.00 41.12 199 GLU A C 1
ATOM 1652 O O . GLU A 1 199 ? -46.865 -28.864 -11.072 1.00 41.12 199 GLU A O 1
ATOM 1657 N N . GLY A 1 200 ? -46.511 -30.954 -10.336 1.00 35.16 200 GLY A N 1
ATOM 1658 C CA . GLY A 1 200 ? -46.711 -31.614 -11.634 1.00 35.16 200 GLY A CA 1
ATOM 1659 C C . GLY A 1 200 ? -46.239 -33.076 -11.757 1.00 35.16 200 GLY A C 1
ATOM 1660 O O . GLY A 1 200 ? -45.198 -33.321 -12.342 1.00 35.16 200 GLY A O 1
ATOM 1661 N N . ALA A 1 201 ? -47.053 -34.015 -11.254 1.00 36.59 201 ALA A N 1
ATOM 1662 C CA . ALA A 1 201 ? -47.301 -35.403 -11.709 1.00 36.59 201 ALA A CA 1
ATOM 1663 C C . ALA A 1 201 ? -46.166 -36.446 -11.943 1.00 36.59 201 ALA A C 1
ATOM 1665 O O . ALA A 1 201 ? -45.192 -36.258 -12.660 1.00 36.59 201 ALA A O 1
ATOM 1666 N N . GLN A 1 202 ? -46.422 -37.641 -11.391 1.00 39.81 202 GLN A N 1
ATOM 1667 C CA . GLN A 1 202 ? -45.658 -38.894 -11.455 1.00 39.81 202 GLN A CA 1
ATOM 1668 C C . GLN A 1 202 ? -45.730 -39.625 -12.810 1.00 39.81 202 GLN A C 1
ATOM 1670 O O . GLN A 1 202 ? -46.813 -39.753 -13.382 1.00 39.81 202 GLN A O 1
ATOM 1675 N N . SER A 1 203 ? -44.636 -40.294 -13.199 1.00 42.44 203 SER A N 1
ATOM 1676 C CA . SER A 1 203 ? -44.614 -41.742 -13.511 1.00 42.44 203 SER A CA 1
ATOM 1677 C C . SER A 1 203 ? -43.176 -42.294 -13.645 1.00 42.44 203 SER A C 1
ATOM 1679 O O . SER A 1 203 ? -42.254 -41.503 -13.825 1.00 42.44 203 SER A O 1
ATOM 1681 N N . PRO A 1 204 ? -42.965 -43.622 -13.498 1.00 57.84 204 PRO A N 1
ATOM 1682 C CA . PRO A 1 204 ? -41.668 -44.233 -13.173 1.00 57.84 204 PRO A CA 1
ATOM 1683 C C . PRO A 1 204 ? -40.996 -44.989 -14.345 1.00 57.84 204 PRO A C 1
ATOM 1685 O O . PRO A 1 204 ? -41.624 -45.166 -15.386 1.00 57.84 204 PRO A O 1
ATOM 1688 N N . ILE A 1 205 ? -39.803 -45.563 -14.060 1.00 38.97 205 ILE A N 1
ATOM 1689 C CA . ILE A 1 205 ? -39.038 -46.637 -14.772 1.00 38.97 205 ILE A CA 1
ATOM 1690 C C . ILE A 1 205 ? -37.860 -46.094 -15.639 1.00 38.97 205 ILE A C 1
ATOM 1692 O O . ILE A 1 205 ? -38.053 -45.073 -16.290 1.00 38.97 205 ILE A O 1
ATOM 1696 N N . PRO A 1 206 ? -36.698 -46.778 -15.813 1.00 48.75 206 PRO A N 1
ATOM 1697 C CA . PRO A 1 206 ? -35.840 -47.566 -14.914 1.00 48.75 206 PRO A CA 1
ATOM 1698 C C . PRO A 1 206 ? -34.337 -47.158 -14.973 1.00 48.75 206 PRO A C 1
ATOM 1700 O O . PRO A 1 206 ? -33.904 -46.290 -15.722 1.00 48.75 206 PRO A O 1
ATOM 1703 N N . GLU A 1 207 ? -33.568 -47.874 -14.160 1.00 48.81 207 GLU A N 1
ATOM 1704 C CA . GLU A 1 207 ? -32.114 -48.029 -14.057 1.00 48.81 207 GLU A CA 1
ATOM 1705 C C . GLU A 1 207 ? -31.361 -48.333 -15.379 1.00 48.81 207 GLU A C 1
ATOM 1707 O O . GLU A 1 207 ? -31.907 -48.949 -16.290 1.00 48.81 207 GLU A O 1
ATOM 1712 N N . GLU A 1 208 ? -30.069 -47.971 -15.381 1.00 44.81 208 GLU A N 1
ATOM 1713 C CA . GLU A 1 208 ? -28.984 -48.321 -16.322 1.00 44.81 208 GLU A CA 1
ATOM 1714 C C . GLU A 1 208 ? -28.986 -47.691 -17.731 1.00 44.81 208 GLU A C 1
ATOM 1716 O O . GLU A 1 208 ? -29.731 -48.081 -18.622 1.00 44.81 208 GLU A O 1
ATOM 1721 N N . THR A 1 209 ? -28.021 -46.794 -17.995 1.00 35.53 209 THR A N 1
ATOM 1722 C CA . THR A 1 209 ? -26.926 -47.028 -18.968 1.00 35.53 209 THR A CA 1
ATOM 1723 C C . THR A 1 209 ? -25.970 -45.828 -19.100 1.00 35.53 209 THR A C 1
ATOM 1725 O O . THR A 1 209 ? -26.380 -44.678 -19.144 1.00 35.53 209 THR A O 1
ATOM 1728 N N . ALA A 1 210 ? -24.679 -46.166 -19.184 1.00 35.06 210 ALA A N 1
ATOM 1729 C CA . ALA A 1 210 ? -23.614 -45.545 -19.979 1.00 35.06 210 ALA A CA 1
ATOM 1730 C C . ALA A 1 210 ? -23.364 -44.021 -19.906 1.00 35.06 210 ALA A C 1
ATOM 1732 O O . ALA A 1 210 ? -24.096 -43.201 -20.447 1.00 35.06 210 ALA A O 1
ATOM 1733 N N . TYR A 1 211 ? -22.177 -43.680 -19.390 1.00 44.94 211 TYR A N 1
ATOM 1734 C CA . TYR A 1 211 ? -21.438 -42.479 -19.777 1.00 44.94 211 TYR A CA 1
ATOM 1735 C C . TYR A 1 211 ? -21.320 -42.413 -21.308 1.00 44.94 211 TYR A C 1
ATOM 1737 O O . TYR A 1 211 ? -20.680 -43.274 -21.916 1.00 44.94 211 TYR A O 1
ATOM 1745 N N . GLN A 1 212 ? -21.924 -41.391 -21.908 1.00 38.09 212 GLN A N 1
ATOM 1746 C CA . GLN A 1 212 ? -21.641 -40.957 -23.270 1.00 38.09 212 GLN A CA 1
ATOM 1747 C C . GLN A 1 212 ? -21.179 -39.504 -23.242 1.00 38.09 212 GLN A C 1
ATOM 1749 O O . GLN A 1 212 ? -21.809 -38.640 -22.629 1.00 38.09 212 GLN A O 1
ATOM 1754 N N . ASP A 1 213 ? -20.041 -39.291 -23.893 1.00 46.41 213 ASP A N 1
ATOM 1755 C CA . ASP A 1 213 ? -19.428 -38.009 -24.188 1.00 46.41 213 ASP A CA 1
ATOM 1756 C C . ASP A 1 213 ? -20.422 -37.085 -24.906 1.00 46.41 213 ASP A C 1
ATOM 1758 O O . ASP A 1 213 ? -20.952 -37.416 -25.968 1.00 46.41 213 ASP A O 1
ATOM 1762 N N . VAL A 1 214 ? -20.665 -35.912 -24.322 1.00 41.09 214 VAL A N 1
ATOM 1763 C CA . VAL A 1 214 ? -21.349 -34.791 -24.976 1.00 41.09 214 VAL A CA 1
ATOM 1764 C C . VAL A 1 214 ? -20.299 -33.788 -25.433 1.00 41.09 214 VAL A C 1
ATOM 1766 O O . VAL A 1 214 ? -20.040 -32.774 -24.786 1.00 41.09 214 VAL A O 1
ATOM 1769 N N . ASP A 1 215 ? -19.688 -34.116 -26.568 1.00 43.09 215 ASP A N 1
ATOM 1770 C CA . ASP A 1 215 ? -19.162 -33.124 -27.496 1.00 43.09 215 ASP A CA 1
ATOM 1771 C C . ASP A 1 215 ? -20.333 -32.459 -28.247 1.00 43.09 215 ASP A C 1
ATOM 1773 O O . ASP A 1 215 ? -21.341 -33.099 -28.548 1.00 43.09 215 ASP A O 1
ATOM 1777 N N . ASN A 1 216 ? -20.143 -31.181 -28.591 1.00 49.09 216 ASN A N 1
ATOM 1778 C CA . ASN A 1 216 ? -20.982 -30.313 -29.434 1.00 49.09 216 ASN A CA 1
ATOM 1779 C C . ASN A 1 216 ? -22.176 -29.613 -28.763 1.00 49.09 216 ASN A C 1
ATOM 1781 O O . ASN A 1 216 ? -23.339 -29.966 -28.951 1.00 49.09 216 ASN A O 1
ATOM 1785 N N . LEU A 1 217 ? -21.874 -28.494 -28.093 1.00 43.03 217 LEU A N 1
ATOM 1786 C CA . LEU A 1 217 ? -22.742 -27.318 -28.160 1.00 43.03 217 LEU A CA 1
ATOM 1787 C C . LEU A 1 217 ? -22.181 -26.386 -29.244 1.00 43.03 217 LEU A C 1
ATOM 1789 O O . LEU A 1 217 ? -21.241 -25.626 -28.993 1.00 43.03 217 LEU A O 1
ATOM 1793 N N . ASP A 1 218 ? -22.752 -26.470 -30.446 1.00 39.25 218 ASP A N 1
ATOM 1794 C CA . ASP A 1 218 ? -22.537 -25.510 -31.528 1.00 39.25 218 ASP A CA 1
ATOM 1795 C C . ASP A 1 218 ? -23.009 -24.131 -31.061 1.00 39.25 218 ASP A C 1
ATOM 1797 O O . ASP A 1 218 ? -24.192 -23.787 -31.075 1.00 39.25 218 ASP A O 1
ATOM 1801 N N . THR A 1 219 ? -22.053 -23.353 -30.565 1.00 47.97 219 THR A N 1
ATOM 1802 C CA . THR A 1 219 ? -22.233 -21.930 -30.319 1.00 47.97 219 THR A CA 1
ATOM 1803 C C . THR A 1 219 ? -21.689 -21.232 -31.551 1.00 47.97 219 THR A C 1
ATOM 1805 O O . THR A 1 219 ? -20.478 -21.042 -31.667 1.00 47.97 219 THR A O 1
ATOM 1808 N N . ASP A 1 220 ? -22.578 -20.859 -32.472 1.00 40.81 220 ASP A N 1
ATOM 1809 C CA . ASP A 1 220 ? -22.285 -19.955 -33.586 1.00 40.81 220 ASP A CA 1
ATOM 1810 C C . ASP A 1 220 ? -21.955 -18.559 -33.033 1.00 40.81 220 ASP A C 1
ATOM 1812 O O . ASP A 1 220 ? -22.731 -17.606 -33.112 1.00 40.81 220 ASP A O 1
ATOM 1816 N N . SER A 1 221 ? -20.791 -18.431 -32.400 1.00 49.25 221 SER A N 1
ATOM 1817 C CA . SER A 1 221 ? -20.153 -17.148 -32.179 1.00 49.25 221 SER A CA 1
ATOM 1818 C C . SER A 1 221 ? -19.207 -16.938 -33.344 1.00 49.25 221 SER A C 1
ATOM 1820 O O . SER A 1 221 ? -18.244 -17.690 -33.490 1.00 49.25 221 SER A O 1
ATOM 1822 N N . GLU A 1 222 ? -19.462 -15.916 -34.156 1.00 47.03 222 GLU A N 1
ATOM 1823 C CA . GLU A 1 222 ? -18.456 -15.324 -35.032 1.00 47.03 222 GLU A CA 1
ATOM 1824 C C . GLU A 1 222 ? -17.237 -14.965 -34.170 1.00 47.03 222 GLU A C 1
ATOM 1826 O O . GLU A 1 222 ? -17.157 -13.896 -33.554 1.00 47.03 222 GLU A O 1
ATOM 1831 N N . THR A 1 223 ? -16.295 -15.899 -34.050 1.00 45.19 223 THR A N 1
ATOM 1832 C CA . THR A 1 223 ? -15.032 -15.675 -33.369 1.00 45.19 223 THR A CA 1
ATOM 1833 C C . THR A 1 223 ? -14.251 -14.724 -34.254 1.00 45.19 223 THR A C 1
ATOM 1835 O O . THR A 1 223 ? -13.550 -15.142 -35.174 1.00 45.19 223 THR A O 1
ATOM 1838 N N . ASN A 1 224 ? -14.409 -13.424 -34.001 1.00 51.97 224 ASN A N 1
ATOM 1839 C CA . ASN A 1 224 ? -13.469 -12.418 -34.463 1.00 51.97 224 ASN A CA 1
ATOM 1840 C C . ASN A 1 224 ? -12.110 -12.782 -33.862 1.00 51.97 224 ASN A C 1
ATOM 1842 O O . ASN A 1 224 ? -11.805 -12.436 -32.716 1.00 51.97 224 ASN A O 1
ATOM 1846 N N . ASP A 1 225 ? -11.342 -13.544 -34.634 1.00 58.44 225 ASP A N 1
ATOM 1847 C CA . ASP A 1 225 ? -9.966 -13.931 -34.376 1.00 58.44 225 ASP A CA 1
ATOM 1848 C C . ASP A 1 225 ? -9.096 -12.673 -34.459 1.00 58.44 225 ASP A C 1
ATOM 1850 O O . ASP A 1 225 ? -8.446 -12.359 -35.456 1.00 58.44 225 ASP A O 1
ATOM 1854 N N . PHE A 1 226 ? -9.156 -11.864 -33.402 1.00 58.59 226 PHE A N 1
ATOM 1855 C CA . PHE A 1 226 ? -8.153 -10.851 -33.138 1.00 58.59 226 PHE A CA 1
ATOM 1856 C C . PHE A 1 226 ? -6.898 -11.615 -32.719 1.00 58.59 226 PHE A C 1
ATOM 1858 O O . PHE A 1 226 ? -6.693 -11.839 -31.523 1.00 58.59 226 PHE A O 1
ATOM 1865 N N . GLY A 1 227 ? -6.127 -12.068 -33.714 1.00 58.16 227 GLY A N 1
ATOM 1866 C CA . GLY A 1 227 ? -4.896 -12.837 -33.539 1.00 58.16 227 GLY A CA 1
ATOM 1867 C C . GLY A 1 227 ? -3.950 -12.248 -32.487 1.00 58.16 227 GLY A C 1
ATOM 1868 O O . GLY A 1 227 ? -4.135 -11.119 -32.037 1.00 58.16 227 GLY A O 1
ATOM 1869 N N . GLU A 1 228 ? -2.959 -13.052 -32.083 1.00 73.62 228 GLU A N 1
ATOM 1870 C CA . GLU A 1 228 ? -1.930 -12.787 -31.060 1.00 73.62 228 GLU A CA 1
ATOM 1871 C C . GLU A 1 228 ? -1.911 -11.332 -30.550 1.00 73.62 228 GLU A C 1
ATOM 1873 O O . GLU A 1 228 ? -1.508 -10.424 -31.278 1.00 73.62 228 GLU A O 1
ATOM 1878 N N . ILE A 1 229 ? -2.417 -11.110 -29.320 1.00 71.56 229 ILE A N 1
ATOM 1879 C CA . ILE A 1 229 ? -2.645 -9.779 -28.724 1.00 71.56 229 ILE A CA 1
ATOM 1880 C C . ILE A 1 229 ? -1.319 -9.010 -28.673 1.00 71.56 229 ILE A C 1
ATOM 1882 O O . ILE A 1 229 ? -0.563 -9.079 -27.703 1.00 71.56 229 ILE A O 1
ATOM 1886 N N . GLY A 1 230 ? -1.037 -8.291 -29.753 1.00 76.50 230 GLY A N 1
ATOM 1887 C CA . GLY A 1 230 ? 0.126 -7.438 -29.898 1.00 76.50 230 GLY A CA 1
ATOM 1888 C C . GLY A 1 230 ? -0.078 -6.068 -29.256 1.00 76.50 230 GLY A C 1
ATOM 1889 O O . GLY A 1 230 ? -1.023 -5.813 -28.506 1.00 76.50 230 GLY A O 1
ATOM 1890 N N . HIS A 1 231 ? 0.837 -5.159 -29.584 1.00 86.75 231 HIS A N 1
ATOM 1891 C CA . HIS A 1 231 ? 0.798 -3.758 -29.175 1.00 86.75 231 HIS A CA 1
ATOM 1892 C C . HIS A 1 231 ? -0.509 -3.063 -29.586 1.00 86.75 231 HIS A C 1
ATOM 1894 O O . HIS A 1 231 ? -0.884 -3.070 -30.762 1.00 86.75 231 HIS A O 1
ATOM 1900 N N . LEU A 1 232 ? -1.161 -2.392 -28.633 1.00 88.25 232 LEU A N 1
ATOM 1901 C CA . LEU A 1 232 ? -2.291 -1.509 -28.914 1.00 88.25 232 LEU A CA 1
ATOM 1902 C C . LEU A 1 232 ? -1.801 -0.069 -29.055 1.00 88.25 232 LEU A C 1
ATOM 1904 O O . LEU A 1 232 ? -1.599 0.631 -28.062 1.00 88.25 232 LEU A O 1
ATOM 1908 N N . SER A 1 233 ? -1.655 0.385 -30.300 1.00 88.94 233 SER A N 1
ATOM 1909 C CA . SER A 1 233 ? -1.368 1.790 -30.586 1.00 88.94 233 SER A CA 1
ATOM 1910 C C . SER A 1 233 ? -2.593 2.669 -30.320 1.00 88.94 233 SER A C 1
ATOM 1912 O O . SER A 1 233 ? -3.722 2.305 -30.647 1.00 88.94 233 SER A O 1
ATOM 1914 N N . ILE A 1 234 ? -2.363 3.870 -29.786 1.00 89.06 234 ILE A N 1
ATOM 1915 C CA . ILE A 1 234 ? -3.408 4.883 -29.556 1.00 89.06 234 ILE A CA 1
ATOM 1916 C C . ILE A 1 234 ? -4.051 5.325 -30.880 1.00 89.06 234 ILE A C 1
ATOM 1918 O O . ILE A 1 234 ? -5.221 5.694 -30.909 1.00 89.06 234 ILE A O 1
ATOM 1922 N N . SER A 1 235 ? -3.307 5.251 -31.983 1.00 90.12 235 SER A N 1
ATOM 1923 C CA . SER A 1 235 ? -3.781 5.632 -33.317 1.00 90.12 235 SER A CA 1
ATOM 1924 C C . SER A 1 235 ? -4.629 4.555 -34.005 1.00 90.12 235 SER A C 1
ATOM 1926 O O . SER A 1 235 ? -5.018 4.748 -35.154 1.00 90.12 235 SER A O 1
ATOM 1928 N N . ASP A 1 236 ? -4.890 3.417 -33.354 1.00 89.81 236 ASP A N 1
ATOM 1929 C CA . ASP A 1 236 ? -5.689 2.343 -33.943 1.00 89.81 236 ASP A CA 1
ATOM 1930 C C . ASP A 1 236 ? -7.178 2.749 -34.008 1.00 89.81 236 ASP A C 1
ATOM 1932 O O . ASP A 1 236 ? -7.799 2.960 -32.958 1.00 89.81 236 ASP A O 1
ATOM 1936 N N . PRO A 1 237 ? -7.797 2.823 -35.205 1.00 91.19 237 PRO A N 1
ATOM 1937 C CA . PRO A 1 237 ? -9.214 3.171 -35.342 1.00 91.19 237 PRO A CA 1
ATOM 1938 C C . PRO A 1 237 ? -10.145 2.176 -34.631 1.00 91.19 237 PRO A C 1
ATOM 1940 O O . PRO A 1 237 ? -11.270 2.525 -34.272 1.00 91.19 237 PRO A O 1
ATOM 1943 N N . ASN A 1 238 ? -9.676 0.953 -34.368 1.00 93.50 238 ASN A N 1
ATOM 1944 C CA . ASN A 1 238 ? -10.426 -0.102 -33.690 1.00 93.50 238 ASN A CA 1
ATOM 1945 C C . ASN A 1 238 ? -10.082 -0.241 -32.198 1.00 93.50 238 ASN A C 1
ATOM 1947 O O . ASN A 1 238 ? -10.532 -1.198 -31.558 1.00 93.50 238 ASN A O 1
ATOM 1951 N N . LEU A 1 239 ? -9.334 0.703 -31.610 1.00 93.31 239 LEU A N 1
ATOM 1952 C CA . LEU A 1 239 ? -8.882 0.641 -30.213 1.00 93.31 239 LEU A CA 1
ATOM 1953 C C . LEU A 1 239 ? -10.030 0.361 -29.230 1.00 93.31 239 LEU A C 1
ATOM 1955 O O . LEU A 1 239 ? -9.914 -0.489 -28.350 1.00 93.31 239 LEU A O 1
ATOM 1959 N N . LYS A 1 240 ? -11.166 1.041 -29.405 1.00 95.12 240 LYS A N 1
ATOM 1960 C CA . LYS A 1 240 ? -12.343 0.892 -28.538 1.00 95.12 240 LYS A CA 1
ATOM 1961 C C . LYS A 1 240 ? -12.923 -0.525 -28.573 1.00 95.12 240 LYS A C 1
ATOM 1963 O O . LYS A 1 240 ? -13.285 -1.056 -27.525 1.00 95.12 240 LYS A O 1
ATOM 1968 N N . ASN A 1 241 ? -12.982 -1.136 -29.756 1.00 94.81 241 ASN A N 1
ATOM 1969 C CA . ASN A 1 241 ? -13.499 -2.494 -29.932 1.00 94.81 241 ASN A CA 1
ATOM 1970 C C . ASN A 1 241 ? -12.542 -3.523 -29.323 1.00 94.81 241 ASN A C 1
ATOM 1972 O O . ASN A 1 241 ? -12.989 -4.422 -28.614 1.00 94.81 241 ASN A O 1
ATOM 1976 N N . LYS A 1 242 ? -11.228 -3.332 -29.502 1.00 94.75 242 LYS A N 1
ATOM 1977 C CA . LYS A 1 242 ? -10.204 -4.184 -28.881 1.00 94.75 242 LYS A CA 1
ATOM 1978 C C . LYS A 1 242 ? -10.225 -4.093 -27.353 1.00 94.75 242 LYS A C 1
ATOM 1980 O O . LYS A 1 242 ? -10.179 -5.123 -26.689 1.00 94.75 242 LYS A O 1
ATOM 1985 N N . ILE A 1 243 ? -10.369 -2.889 -26.784 1.00 95.19 243 ILE A N 1
ATOM 1986 C CA . ILE A 1 243 ? -10.518 -2.711 -25.328 1.00 95.19 243 ILE A CA 1
ATOM 1987 C C . ILE A 1 243 ? -11.783 -3.408 -24.824 1.00 95.19 243 ILE A C 1
ATOM 1989 O O . ILE A 1 243 ? -11.712 -4.127 -23.833 1.00 95.19 243 ILE A O 1
ATOM 1993 N N . LYS A 1 244 ? -12.923 -3.236 -25.507 1.00 95.50 244 LYS A N 1
ATOM 1994 C CA . LYS A 1 244 ? -14.180 -3.901 -25.135 1.00 95.50 244 LYS A CA 1
ATOM 1995 C C . LYS A 1 244 ? -14.016 -5.423 -25.104 1.00 95.50 244 LYS A C 1
ATOM 1997 O O . LYS A 1 244 ? -14.376 -6.049 -24.113 1.00 95.50 244 LYS A O 1
ATOM 2002 N N . TRP A 1 245 ? -13.434 -5.993 -26.157 1.00 94.00 245 TRP A N 1
ATOM 2003 C CA . TRP A 1 245 ? -13.190 -7.430 -26.256 1.00 94.00 245 TRP A CA 1
ATOM 2004 C C . TRP A 1 245 ? -12.251 -7.935 -25.147 1.00 94.00 245 TRP A C 1
ATOM 2006 O O . TRP A 1 245 ? -12.561 -8.916 -24.474 1.00 94.00 245 TRP A O 1
ATOM 2016 N N . LEU A 1 246 ? -11.153 -7.218 -24.870 1.00 93.50 246 LEU A N 1
ATOM 2017 C CA . LEU A 1 246 ? -10.234 -7.559 -23.777 1.00 93.50 246 LEU A CA 1
ATOM 2018 C C . LEU A 1 246 ? -10.886 -7.447 -22.395 1.00 93.50 246 LEU A C 1
ATOM 2020 O O . LEU A 1 246 ? -10.609 -8.278 -21.534 1.00 93.50 246 LEU A O 1
ATOM 2024 N N . SER A 1 247 ? -11.752 -6.459 -22.162 1.00 93.06 247 SER A N 1
ATOM 2025 C CA . SER A 1 247 ? -12.447 -6.301 -20.877 1.00 93.06 247 SER A CA 1
ATOM 2026 C C . SER A 1 247 ? -13.407 -7.454 -20.576 1.00 93.06 247 SER A C 1
ATOM 2028 O O . SER A 1 247 ? -13.585 -7.795 -19.411 1.00 93.06 247 SER A O 1
ATOM 2030 N N . GLN A 1 248 ? -14.001 -8.054 -21.610 1.00 90.75 248 GLN A N 1
ATOM 2031 C CA . GLN A 1 248 ? -14.976 -9.143 -21.486 1.00 90.75 248 GLN A CA 1
ATOM 2032 C C . GLN A 1 248 ? -14.328 -10.533 -21.416 1.00 90.75 248 GLN A C 1
ATOM 2034 O O . GLN A 1 248 ? -14.969 -11.502 -21.016 1.00 90.75 248 GLN A O 1
ATOM 2039 N N . ARG A 1 249 ? -13.053 -10.650 -21.795 1.00 89.00 249 ARG A N 1
ATOM 2040 C CA . ARG A 1 249 ? -12.341 -11.928 -21.816 1.00 89.00 249 ARG A CA 1
ATOM 2041 C C . ARG A 1 249 ? -12.074 -12.447 -20.398 1.00 89.00 249 ARG A C 1
ATOM 2043 O O . ARG A 1 249 ? -11.575 -11.723 -19.536 1.00 89.00 249 ARG A O 1
ATOM 2050 N N . VAL A 1 250 ? -12.327 -13.737 -20.174 1.00 85.12 250 VAL A N 1
ATOM 2051 C CA . VAL A 1 250 ? -12.003 -14.406 -18.905 1.00 85.12 250 VAL A CA 1
ATOM 2052 C C . VAL A 1 250 ? -10.484 -14.449 -18.712 1.00 85.12 250 VAL A C 1
ATOM 2054 O O . VAL A 1 250 ? -9.741 -14.890 -19.593 1.00 85.12 250 VAL A O 1
ATOM 2057 N N . VAL A 1 251 ? -10.014 -13.993 -17.548 1.00 82.62 251 VAL A N 1
ATOM 2058 C CA . VAL A 1 251 ? -8.588 -13.995 -17.198 1.00 82.62 251 VAL A CA 1
ATOM 2059 C C . VAL A 1 251 ? -8.128 -15.444 -17.001 1.00 82.62 251 VAL A C 1
ATOM 2061 O O . VAL A 1 251 ? -8.526 -16.108 -16.044 1.00 82.62 251 VAL A O 1
ATOM 2064 N N . GLN A 1 252 ? -7.276 -15.949 -17.894 1.00 71.56 252 GLN A N 1
ATOM 2065 C CA . GLN A 1 252 ? -6.787 -17.329 -17.821 1.00 71.56 252 GLN A CA 1
ATOM 2066 C C . GLN A 1 252 ? -5.908 -17.567 -16.574 1.00 71.56 252 GLN A C 1
ATOM 2068 O O . GLN A 1 252 ? -5.047 -16.758 -16.221 1.00 71.56 252 GLN A O 1
ATOM 2073 N N . GLY A 1 253 ? -6.106 -18.717 -15.916 1.00 66.56 253 GLY A N 1
ATOM 2074 C CA . GLY A 1 253 ? -5.165 -19.281 -14.938 1.00 66.56 253 GLY A CA 1
ATOM 2075 C C . GLY A 1 253 ? -5.217 -18.729 -13.507 1.00 66.56 253 GLY A C 1
ATOM 2076 O O . GLY A 1 253 ? -4.298 -19.001 -12.730 1.00 66.56 253 GLY A O 1
ATOM 2077 N N . LYS A 1 254 ? -6.234 -17.950 -13.109 1.00 55.84 254 LYS A N 1
ATOM 2078 C CA . LYS A 1 254 ? -6.339 -17.421 -11.732 1.00 55.84 254 LYS A CA 1
ATOM 2079 C C . LYS A 1 254 ? -7.795 -17.475 -11.224 1.00 55.84 254 LYS A C 1
ATOM 2081 O O . LYS A 1 254 ? -8.713 -17.257 -11.998 1.00 55.84 254 LYS A O 1
ATOM 2086 N N . ARG A 1 255 ? -7.989 -17.800 -9.930 1.00 57.53 255 ARG A N 1
ATOM 2087 C CA . ARG A 1 255 ? -9.302 -17.984 -9.254 1.00 57.53 255 ARG A CA 1
ATOM 2088 C C . ARG A 1 255 ? -10.283 -16.821 -9.507 1.00 57.53 255 ARG A C 1
ATOM 2090 O O . ARG A 1 255 ? -9.844 -15.695 -9.727 1.00 57.53 255 ARG A O 1
ATOM 2097 N N . LYS A 1 256 ? -11.583 -17.129 -9.392 1.00 54.62 256 LYS A N 1
ATOM 2098 C CA . LYS A 1 256 ? -12.797 -16.435 -9.884 1.00 54.62 256 LYS A CA 1
ATOM 2099 C C . LYS A 1 256 ? -12.972 -14.918 -9.633 1.00 54.62 256 LYS A C 1
ATOM 2101 O O . LYS A 1 256 ? -13.909 -14.364 -10.182 1.00 54.62 256 LYS A O 1
ATOM 2106 N N . ILE A 1 257 ? -12.094 -14.221 -8.904 1.00 58.72 257 ILE A N 1
ATOM 2107 C CA . ILE A 1 257 ? -12.326 -12.823 -8.474 1.00 58.72 257 ILE A CA 1
ATOM 2108 C C . ILE A 1 257 ? -11.176 -11.891 -8.884 1.00 58.72 257 ILE A C 1
ATOM 2110 O O . ILE A 1 257 ? -10.610 -11.161 -8.074 1.00 58.72 257 ILE A O 1
ATOM 2114 N N . LYS A 1 258 ? -10.736 -11.937 -10.146 1.00 66.00 258 LYS A N 1
ATOM 2115 C CA . LYS A 1 258 ? -9.699 -11.006 -10.628 1.00 66.00 258 LYS A CA 1
ATOM 2116 C C . LYS A 1 258 ? -10.253 -10.053 -11.666 1.00 66.00 258 LYS A C 1
ATOM 2118 O O . LYS A 1 258 ? -10.824 -10.466 -12.667 1.00 66.00 258 LYS A O 1
ATOM 2123 N N . THR A 1 259 ? -10.011 -8.773 -11.404 1.00 86.69 259 THR A N 1
ATOM 2124 C CA . THR A 1 259 ? -10.354 -7.639 -12.260 1.00 86.69 259 THR A CA 1
ATOM 2125 C C . THR A 1 259 ? -9.891 -7.855 -13.708 1.00 86.69 259 THR A C 1
ATOM 2127 O O . THR A 1 259 ? -8.804 -8.378 -13.952 1.00 86.69 259 THR A O 1
ATOM 2130 N N . CYS A 1 260 ? -10.656 -7.378 -14.692 1.00 92.06 260 CYS A N 1
ATOM 2131 C CA . CYS A 1 260 ? -10.289 -7.436 -16.118 1.00 92.06 260 CYS A CA 1
ATOM 2132 C C . CYS A 1 260 ? -8.984 -6.684 -16.465 1.00 92.06 260 CYS A C 1
ATOM 2134 O O . CYS A 1 260 ? -8.449 -6.830 -17.561 1.00 92.06 260 CYS A O 1
ATOM 2136 N N . VAL A 1 261 ? -8.422 -5.923 -15.513 1.00 94.06 261 VAL A N 1
ATOM 2137 C CA . VAL A 1 261 ? -7.152 -5.188 -15.634 1.00 94.06 261 VAL A CA 1
ATOM 2138 C C . VAL A 1 261 ? -6.012 -6.087 -16.114 1.00 94.06 261 VAL A C 1
ATOM 2140 O O . VAL A 1 261 ? -5.174 -5.630 -16.884 1.00 94.06 261 VAL A O 1
ATOM 2143 N N . TRP A 1 262 ? -5.978 -7.358 -15.707 1.00 93.12 262 TRP A N 1
ATOM 2144 C CA . TRP A 1 262 ? -4.911 -8.289 -16.091 1.00 93.12 262 TRP A CA 1
ATOM 2145 C C . TRP A 1 262 ? -4.841 -8.569 -17.593 1.00 93.12 262 TRP A C 1
ATOM 2147 O O . TRP A 1 262 ? -3.753 -8.843 -18.089 1.00 93.12 262 TRP A O 1
ATOM 2157 N N . ASN A 1 263 ? -5.952 -8.441 -18.323 1.00 93.94 263 ASN A N 1
ATOM 2158 C CA . ASN A 1 263 ? -5.990 -8.681 -19.769 1.00 93.94 263 ASN A CA 1
ATOM 2159 C C . ASN A 1 263 ? -5.209 -7.626 -20.570 1.00 93.94 263 ASN A C 1
ATOM 2161 O O . ASN A 1 263 ? -4.934 -7.823 -21.749 1.00 93.94 263 ASN A O 1
ATOM 2165 N N . PHE A 1 264 ? -4.824 -6.520 -19.928 1.00 95.56 264 PHE A N 1
ATOM 2166 C CA . PHE A 1 264 ? -4.070 -5.424 -20.537 1.00 95.56 264 PHE A CA 1
ATOM 2167 C C . PHE A 1 264 ? -2.561 -5.512 -20.270 1.00 95.56 264 PHE A C 1
ATOM 2169 O O . PHE A 1 264 ? -1.822 -4.549 -20.503 1.00 95.56 264 PHE A O 1
ATOM 2176 N N . PHE A 1 265 ? -2.092 -6.653 -19.759 1.00 94.62 265 PHE A N 1
ATOM 2177 C CA . PHE A 1 265 ? -0.693 -6.864 -19.422 1.00 94.62 265 PHE A CA 1
ATOM 2178 C C . PHE A 1 265 ? -0.203 -8.243 -19.845 1.00 94.62 265 PHE A C 1
ATOM 2180 O O . PHE A 1 265 ? -0.824 -9.259 -19.541 1.00 94.62 265 PHE A O 1
ATOM 2187 N N . ILE A 1 266 ? 0.969 -8.272 -20.472 1.00 92.88 266 ILE A N 1
ATOM 2188 C CA . ILE A 1 266 ? 1.633 -9.510 -20.875 1.00 92.88 266 ILE A CA 1
ATOM 2189 C C . ILE A 1 266 ? 2.602 -9.917 -19.756 1.00 92.88 266 ILE A C 1
ATOM 2191 O O . ILE A 1 266 ? 3.449 -9.106 -19.367 1.00 92.88 266 ILE A O 1
ATOM 2195 N N . PRO A 1 267 ? 2.486 -11.131 -19.187 1.00 92.25 267 PRO A N 1
ATOM 2196 C CA . PRO A 1 267 ? 3.415 -11.592 -18.164 1.00 92.25 267 PRO A CA 1
ATOM 2197 C C . PRO A 1 267 ? 4.802 -11.837 -18.769 1.00 92.25 267 PRO A C 1
ATOM 2199 O O . PRO A 1 267 ? 4.946 -12.599 -19.723 1.00 92.25 267 PRO A O 1
ATOM 2202 N N . VAL A 1 268 ? 5.835 -11.241 -18.171 1.00 93.19 268 VAL A N 1
ATOM 2203 C CA . VAL A 1 268 ? 7.234 -11.532 -18.503 1.00 93.19 268 VAL A CA 1
ATOM 2204 C C . VAL A 1 268 ? 7.696 -12.672 -17.602 1.00 93.19 268 VAL A C 1
ATOM 2206 O O . VAL A 1 268 ? 7.740 -12.540 -16.372 1.00 93.19 268 VAL A O 1
ATOM 2209 N N . VAL A 1 269 ? 7.969 -13.814 -18.232 1.00 75.50 269 VAL A N 1
ATOM 2210 C CA . VAL A 1 269 ? 8.254 -15.100 -17.586 1.00 75.50 269 VAL A CA 1
ATOM 2211 C C . VAL A 1 269 ? 9.382 -14.904 -16.556 1.00 75.50 269 VAL A C 1
ATOM 2213 O O . VAL A 1 269 ? 10.416 -14.325 -16.865 1.00 75.50 269 VAL A O 1
ATOM 2216 N N . GLU A 1 270 ? 9.120 -15.327 -15.309 1.00 74.69 270 GLU A N 1
ATOM 2217 C CA . GLU A 1 270 ? 10.032 -15.434 -14.142 1.00 74.69 270 GLU A CA 1
ATOM 2218 C C . GLU A 1 270 ? 10.065 -14.313 -13.085 1.00 74.69 270 GLU A C 1
ATOM 2220 O O . GLU A 1 270 ? 10.358 -14.618 -11.927 1.00 74.69 270 GLU A O 1
ATOM 2225 N N . ASN A 1 271 ? 9.703 -13.056 -13.373 1.00 74.50 271 ASN A N 1
ATOM 2226 C CA . ASN A 1 271 ? 10.047 -11.950 -12.449 1.00 74.50 271 ASN A CA 1
ATOM 2227 C C . ASN A 1 271 ? 8.886 -11.160 -11.830 1.00 74.50 271 ASN A C 1
ATOM 2229 O O . ASN A 1 271 ? 9.121 -10.093 -11.264 1.00 74.50 271 ASN A O 1
ATOM 2233 N N . GLN A 1 272 ? 7.643 -11.653 -11.896 1.00 86.94 272 GLN A N 1
ATOM 2234 C CA . GLN A 1 272 ? 6.464 -10.864 -11.474 1.00 86.94 272 GLN A CA 1
ATOM 2235 C C . GLN A 1 272 ? 6.429 -9.487 -12.171 1.00 86.94 272 GLN A C 1
ATOM 2237 O O . GLN A 1 272 ? 5.972 -8.487 -11.611 1.00 86.94 272 GLN A O 1
ATOM 2242 N N . LEU A 1 273 ? 6.974 -9.447 -13.387 1.00 92.94 273 LEU A N 1
ATOM 2243 C CA . LEU A 1 273 ? 7.001 -8.294 -14.265 1.00 92.94 273 LEU A CA 1
ATOM 2244 C C . LEU A 1 273 ? 5.906 -8.471 -15.305 1.00 92.94 273 LEU A C 1
ATOM 2246 O O . LEU A 1 273 ? 5.675 -9.569 -15.809 1.00 92.94 273 LEU A O 1
ATOM 2250 N N . TYR A 1 274 ? 5.220 -7.376 -15.580 1.00 94.25 274 TYR A N 1
ATOM 2251 C CA . TYR A 1 274 ? 4.096 -7.327 -16.495 1.00 94.25 274 TYR A CA 1
ATOM 2252 C C . TYR A 1 274 ? 4.310 -6.161 -17.445 1.00 94.25 274 TYR A C 1
ATOM 2254 O O . TYR A 1 274 ? 4.485 -5.026 -16.995 1.00 94.25 274 TYR A O 1
ATOM 2262 N N . THR A 1 275 ? 4.299 -6.437 -18.741 1.00 95.19 275 THR A N 1
ATOM 2263 C CA . THR A 1 275 ? 4.475 -5.426 -19.781 1.00 95.19 275 THR A CA 1
ATOM 2264 C C . THR A 1 275 ? 3.111 -4.876 -20.176 1.00 95.19 275 THR A C 1
ATOM 2266 O O . THR A 1 275 ? 2.214 -5.627 -20.560 1.00 95.19 275 THR A O 1
ATOM 2269 N N . CYS A 1 276 ? 2.934 -3.561 -20.061 1.00 96.75 276 CYS A N 1
ATOM 2270 C CA . CYS A 1 276 ? 1.707 -2.881 -20.478 1.00 96.75 276 CYS A CA 1
ATOM 2271 C C . CYS A 1 276 ? 1.528 -2.953 -22.002 1.00 96.75 276 CYS A C 1
ATOM 2273 O O . CYS A 1 276 ? 2.435 -2.557 -22.733 1.00 96.75 276 CYS A O 1
ATOM 2275 N N . ILE A 1 277 ? 0.355 -3.365 -22.492 1.00 96.06 277 ILE A N 1
ATOM 2276 C CA . ILE A 1 277 ? 0.112 -3.484 -23.945 1.00 96.06 277 ILE A CA 1
ATOM 2277 C C . ILE A 1 277 ? -0.002 -2.137 -24.678 1.00 96.06 277 ILE A C 1
ATOM 2279 O O . ILE A 1 277 ? 0.089 -2.105 -25.902 1.00 96.06 277 ILE A O 1
ATOM 2283 N N . PHE A 1 278 ? -0.202 -1.036 -23.945 1.00 95.44 278 PHE A N 1
ATOM 2284 C CA . PHE A 1 278 ? -0.368 0.309 -24.514 1.00 95.44 278 PHE A CA 1
ATOM 2285 C C . PHE A 1 278 ? 0.937 1.107 -24.608 1.00 95.44 278 PHE A C 1
ATOM 2287 O O . PHE A 1 278 ? 1.064 1.979 -25.459 1.00 95.44 278 PHE A O 1
ATOM 2294 N N . CYS A 1 279 ? 1.886 0.886 -23.689 1.00 96.19 279 CYS A N 1
ATOM 2295 C CA . CYS A 1 279 ? 3.149 1.641 -23.659 1.00 96.19 279 CYS A CA 1
ATOM 2296 C C . CYS A 1 279 ? 4.406 0.783 -23.534 1.00 96.19 279 CYS A C 1
ATOM 2298 O O . CYS A 1 279 ? 5.495 1.341 -23.399 1.00 96.19 279 CYS A O 1
ATOM 2300 N N . HIS A 1 280 ? 4.269 -0.544 -23.505 1.00 94.62 280 HIS A N 1
ATOM 2301 C CA . HIS A 1 280 ? 5.373 -1.494 -23.347 1.00 94.62 280 HIS A CA 1
ATOM 2302 C C . HIS A 1 280 ? 6.261 -1.265 -22.124 1.00 94.62 280 HIS A C 1
ATOM 2304 O O . HIS A 1 280 ? 7.413 -1.685 -22.083 1.00 94.62 280 HIS A O 1
ATOM 2310 N N . ARG A 1 281 ? 5.737 -0.590 -21.100 1.00 95.94 281 ARG A N 1
ATOM 2311 C CA . ARG A 1 281 ? 6.462 -0.412 -19.850 1.00 95.94 281 ARG A CA 1
ATOM 2312 C C . ARG A 1 281 ? 6.293 -1.642 -18.976 1.00 95.94 281 ARG A C 1
ATOM 2314 O O . ARG A 1 281 ? 5.164 -2.069 -18.730 1.00 95.94 281 ARG A O 1
ATOM 2321 N N . ASP A 1 282 ? 7.407 -2.119 -18.442 1.00 95.31 282 ASP A N 1
ATOM 2322 C CA . ASP A 1 282 ? 7.414 -3.194 -17.460 1.00 95.31 282 ASP A CA 1
ATOM 2323 C C . ASP A 1 282 ? 7.057 -2.670 -16.073 1.00 95.31 282 ASP A C 1
ATOM 2325 O O . ASP A 1 282 ? 7.592 -1.665 -15.588 1.00 95.31 282 ASP A O 1
ATOM 2329 N N . ILE A 1 283 ? 6.143 -3.374 -15.417 1.00 95.25 283 ILE A N 1
ATOM 2330 C CA . ILE A 1 283 ? 5.657 -3.047 -14.085 1.00 95.25 283 ILE A CA 1
ATOM 2331 C C . ILE A 1 283 ? 5.904 -4.242 -13.184 1.00 95.25 283 ILE A C 1
ATOM 2333 O O . ILE A 1 283 ? 5.435 -5.349 -13.441 1.00 95.25 283 ILE A O 1
ATOM 2337 N N . SER A 1 284 ? 6.622 -3.994 -12.093 1.00 93.44 284 SER A N 1
ATOM 2338 C CA . SER A 1 284 ? 6.776 -4.966 -11.019 1.00 93.44 284 SER A CA 1
ATOM 2339 C C . SER A 1 284 ? 5.573 -4.913 -10.092 1.00 93.44 284 SER A C 1
ATOM 2341 O O . SER A 1 284 ? 5.159 -3.841 -9.628 1.00 93.44 284 SER A O 1
ATOM 2343 N N . ILE A 1 285 ? 5.027 -6.087 -9.805 1.00 90.38 285 ILE A N 1
ATOM 2344 C CA . ILE A 1 285 ? 3.906 -6.237 -8.889 1.00 90.38 285 ILE A CA 1
ATOM 2345 C C . ILE A 1 285 ? 4.227 -7.256 -7.807 1.00 90.38 285 ILE A C 1
ATOM 2347 O O . ILE A 1 285 ? 5.022 -8.170 -8.009 1.00 90.38 285 ILE A O 1
ATOM 2351 N N . PHE A 1 286 ? 3.568 -7.105 -6.662 1.00 82.62 286 PHE A N 1
ATOM 2352 C CA . PHE A 1 286 ? 3.525 -8.154 -5.657 1.00 82.62 286 PHE A CA 1
ATOM 2353 C C . PHE A 1 286 ? 2.564 -9.262 -6.128 1.00 82.62 286 PHE A C 1
ATOM 2355 O O . PHE A 1 286 ? 1.588 -8.950 -6.822 1.00 82.62 286 PHE A O 1
ATOM 2362 N N . PRO A 1 287 ? 2.794 -10.546 -5.793 1.00 76.69 287 PRO A N 1
ATOM 2363 C CA . PRO A 1 287 ? 1.880 -11.622 -6.146 1.00 76.69 287 PRO A CA 1
ATOM 2364 C C . PRO A 1 287 ? 0.442 -11.273 -5.778 1.00 76.69 287 PRO A C 1
ATOM 2366 O O . PRO A 1 287 ? 0.173 -10.785 -4.691 1.00 76.69 287 PRO A O 1
ATOM 2369 N N . GLN A 1 288 ? -0.476 -11.554 -6.700 1.00 73.19 288 GLN A N 1
ATOM 2370 C CA . GLN A 1 288 ? -1.923 -11.420 -6.508 1.00 73.19 288 GLN A CA 1
ATOM 2371 C C . GLN A 1 288 ? -2.473 -9.988 -6.380 1.00 73.19 288 GLN A C 1
ATOM 2373 O O . GLN A 1 288 ? -3.682 -9.832 -6.489 1.00 73.19 288 GLN A O 1
ATOM 2378 N N . ASN A 1 289 ? -1.634 -8.953 -6.294 1.00 85.69 289 ASN A N 1
ATOM 2379 C CA . ASN A 1 289 ? -2.085 -7.570 -6.158 1.00 85.69 289 ASN A CA 1
ATOM 2380 C C . ASN A 1 289 ? -1.999 -6.806 -7.499 1.00 85.69 289 ASN A C 1
ATOM 2382 O O . ASN A 1 289 ? -0.934 -6.722 -8.116 1.00 85.69 289 ASN A O 1
ATOM 2386 N N . SER A 1 290 ? -3.118 -6.226 -7.953 1.00 90.69 290 SER A N 1
ATOM 2387 C CA . SER A 1 290 ? -3.200 -5.435 -9.196 1.00 90.69 290 SER A CA 1
ATOM 2388 C C . SER A 1 290 ? -3.088 -3.916 -8.995 1.00 90.69 290 SER A C 1
ATOM 2390 O O . SER A 1 290 ? -3.192 -3.169 -9.969 1.00 90.69 290 SER A O 1
ATOM 2392 N N . SER A 1 291 ? -2.869 -3.421 -7.774 1.00 92.44 291 SER A N 1
ATOM 2393 C CA . SER A 1 291 ? -2.880 -1.984 -7.451 1.00 92.44 291 SER A CA 1
ATOM 2394 C C . SER A 1 291 ? -1.850 -1.188 -8.247 1.00 92.44 291 SER A C 1
ATOM 2396 O O . SER A 1 291 ? -2.154 -0.100 -8.733 1.00 92.44 291 SER A O 1
ATOM 2398 N N . ASN A 1 292 ? -0.656 -1.744 -8.473 1.00 93.31 292 ASN A N 1
ATOM 2399 C CA . ASN A 1 292 ? 0.361 -1.095 -9.306 1.00 93.31 292 ASN A CA 1
ATOM 2400 C C . ASN A 1 292 ? -0.047 -1.026 -10.786 1.00 93.31 292 ASN A C 1
ATOM 2402 O O . ASN A 1 292 ? 0.197 -0.006 -11.430 1.00 93.31 292 ASN A O 1
ATOM 2406 N N . LEU A 1 293 ? -0.703 -2.069 -11.310 1.00 95.38 293 LEU A N 1
ATOM 2407 C CA . LEU A 1 293 ? -1.210 -2.103 -12.688 1.00 95.38 293 LEU A CA 1
ATOM 2408 C C . LEU A 1 293 ? -2.332 -1.077 -12.875 1.00 95.38 293 LEU A C 1
ATOM 2410 O O . LEU A 1 293 ? -2.292 -0.266 -13.799 1.00 95.38 293 LEU A O 1
ATOM 2414 N N . LYS A 1 294 ? -3.287 -1.045 -11.936 1.00 95.88 294 LYS A N 1
ATOM 2415 C CA . LYS A 1 294 ? -4.385 -0.069 -11.915 1.00 95.88 294 LYS A CA 1
ATOM 2416 C C . LYS A 1 294 ? -3.848 1.359 -11.828 1.00 95.88 294 LYS A C 1
ATOM 2418 O O . LYS A 1 294 ? -4.222 2.196 -12.643 1.00 95.88 294 LYS A O 1
ATOM 2423 N N . ARG A 1 295 ? -2.922 1.632 -10.900 1.00 96.00 295 ARG A N 1
ATOM 2424 C CA . ARG A 1 295 ? -2.268 2.945 -10.765 1.00 96.00 295 ARG A CA 1
ATOM 2425 C C . ARG A 1 295 ? -1.571 3.359 -12.059 1.00 96.00 295 ARG A C 1
ATOM 2427 O O . ARG A 1 295 ? -1.682 4.512 -12.465 1.00 96.00 295 ARG A O 1
ATOM 2434 N N . HIS A 1 296 ? -0.877 2.434 -12.718 1.00 97.31 296 HIS A N 1
ATOM 2435 C CA . HIS A 1 296 ? -0.236 2.711 -13.998 1.00 97.31 296 HIS A CA 1
ATOM 2436 C C . HIS A 1 296 ? -1.246 3.109 -15.079 1.00 97.31 296 HIS A C 1
ATOM 2438 O O . HIS A 1 296 ? -1.041 4.135 -15.725 1.00 97.31 296 HIS A O 1
ATOM 2444 N N . LEU A 1 297 ? -2.338 2.352 -15.240 1.00 97.00 297 LEU A N 1
ATOM 2445 C CA . LEU A 1 297 ? -3.385 2.684 -16.210 1.00 97.00 297 LEU A CA 1
ATOM 2446 C C . LEU A 1 297 ? -4.013 4.047 -15.910 1.00 97.00 297 LEU A C 1
ATOM 2448 O O . LEU A 1 297 ? -4.127 4.871 -16.807 1.00 97.00 297 LEU A O 1
ATOM 2452 N N . VAL A 1 298 ? -4.334 4.332 -14.647 1.00 96.44 298 VAL A N 1
ATOM 2453 C CA . VAL A 1 298 ? -4.913 5.624 -14.246 1.00 96.44 298 VAL A CA 1
ATOM 2454 C C . VAL A 1 298 ? -3.991 6.793 -14.604 1.00 96.44 298 VAL A C 1
ATOM 2456 O O . VAL A 1 298 ? -4.465 7.797 -15.127 1.00 96.44 298 VAL A O 1
ATOM 2459 N N . VAL A 1 299 ? -2.685 6.669 -14.346 1.00 96.19 299 VAL A N 1
ATOM 2460 C CA . VAL A 1 299 ? -1.721 7.773 -14.510 1.00 96.19 299 VAL A CA 1
ATOM 2461 C C . VAL A 1 299 ? -1.221 7.933 -15.948 1.00 96.19 299 VAL A C 1
ATOM 2463 O O . VAL A 1 299 ? -0.925 9.050 -16.367 1.00 96.19 299 VAL A O 1
ATOM 2466 N N . LYS A 1 300 ? -1.039 6.837 -16.694 1.00 97.06 300 LYS A N 1
ATOM 2467 C CA . LYS A 1 300 ? -0.431 6.862 -18.039 1.00 97.06 300 LYS A CA 1
ATOM 2468 C C . LYS A 1 300 ? -1.419 6.629 -19.175 1.00 97.06 300 LYS A C 1
ATOM 2470 O O . LYS A 1 300 ? -1.116 7.009 -20.300 1.00 97.06 300 LYS A O 1
ATOM 2475 N N . HIS A 1 301 ? -2.569 6.037 -18.881 1.00 96.81 301 HIS A N 1
ATOM 2476 C CA . HIS A 1 301 ? -3.550 5.582 -19.863 1.00 96.81 301 HIS A CA 1
ATOM 2477 C C . HIS A 1 301 ? -4.973 5.923 -19.410 1.00 96.81 301 HIS A C 1
ATOM 2479 O O . HIS A 1 301 ? -5.853 5.067 -19.402 1.00 96.81 301 HIS A O 1
ATOM 2485 N N . THR A 1 302 ? -5.195 7.162 -18.960 1.00 96.62 302 THR A N 1
ATOM 2486 C CA . THR A 1 302 ? -6.451 7.582 -18.320 1.00 96.62 302 THR A CA 1
ATOM 2487 C C . THR A 1 302 ? -7.664 7.373 -19.230 1.00 96.62 302 THR A C 1
ATOM 2489 O O . THR A 1 302 ? -8.692 6.868 -18.784 1.00 96.62 302 THR A O 1
ATOM 2492 N N . GLU A 1 303 ? -7.542 7.698 -20.519 1.00 96.31 303 GLU A N 1
ATOM 2493 C CA . GLU A 1 303 ? -8.618 7.501 -21.498 1.00 96.31 303 GLU A CA 1
ATOM 2494 C C . GLU A 1 303 ? -8.931 6.016 -21.709 1.00 96.31 303 GLU A C 1
ATOM 2496 O O . GLU A 1 303 ? -10.093 5.607 -21.641 1.00 96.31 303 GLU A O 1
ATOM 2501 N N . GLN A 1 304 ? -7.898 5.186 -21.888 1.00 96.56 304 GLN A N 1
ATOM 2502 C CA . GLN A 1 304 ? -8.056 3.739 -22.036 1.00 96.56 304 GLN A CA 1
ATOM 2503 C C . GLN A 1 304 ? -8.628 3.130 -20.753 1.00 96.56 304 GLN A C 1
ATOM 2505 O O . GLN A 1 304 ? -9.519 2.293 -20.820 1.00 96.56 304 GLN A O 1
ATOM 2510 N N . PHE A 1 305 ? -8.188 3.590 -19.580 1.00 96.69 305 PHE A N 1
ATOM 2511 C CA . PHE A 1 305 ? -8.696 3.144 -18.286 1.00 96.69 305 PHE A CA 1
ATOM 2512 C C . PHE A 1 305 ? -10.186 3.453 -18.108 1.00 96.69 305 PHE A C 1
ATOM 2514 O O . PHE A 1 305 ? -10.932 2.605 -17.620 1.00 96.69 305 PHE A O 1
ATOM 2521 N N . ASN A 1 306 ? -10.645 4.624 -18.553 1.00 95.62 306 ASN A N 1
ATOM 2522 C CA . ASN A 1 306 ? -12.067 4.968 -18.530 1.00 95.62 306 ASN A CA 1
ATOM 2523 C C . ASN A 1 306 ? -12.893 4.047 -19.442 1.00 95.62 306 ASN A C 1
ATOM 2525 O O . ASN A 1 306 ? -13.987 3.631 -19.058 1.00 95.62 306 ASN A O 1
ATOM 2529 N N . LEU A 1 307 ? -12.365 3.674 -20.613 1.00 96.31 307 LEU A N 1
ATOM 2530 C CA . LEU A 1 307 ? -12.999 2.676 -21.483 1.00 96.31 307 LEU A CA 1
ATOM 2531 C C . LEU A 1 307 ? -13.013 1.286 -20.836 1.00 96.31 307 LEU A C 1
ATOM 2533 O O . LEU A 1 307 ? -14.045 0.621 -20.865 1.00 96.31 307 LEU A O 1
ATOM 2537 N N . ILE A 1 308 ? -11.912 0.873 -20.204 1.00 95.81 308 ILE A N 1
ATOM 2538 C CA . ILE A 1 308 ? -11.828 -0.398 -19.471 1.00 95.81 308 ILE A CA 1
ATOM 2539 C C . ILE A 1 308 ? -12.887 -0.439 -18.374 1.00 95.81 308 ILE A C 1
ATOM 2541 O O . ILE A 1 308 ? -13.624 -1.414 -18.296 1.00 95.81 308 ILE A O 1
ATOM 2545 N N . LYS A 1 309 ? -13.011 0.629 -17.574 1.00 94.62 309 LYS A N 1
ATOM 2546 C CA . LYS A 1 309 ? -14.020 0.742 -16.512 1.00 94.62 309 LYS A CA 1
ATOM 2547 C C . LYS A 1 309 ? -15.444 0.676 -17.068 1.00 94.62 309 LYS A C 1
ATOM 2549 O O . LYS A 1 309 ? -16.297 0.057 -16.452 1.00 94.62 309 LYS A O 1
ATOM 2554 N N . LYS A 1 310 ? -15.691 1.291 -18.229 1.00 95.69 310 LYS A N 1
ATOM 2555 C CA . LYS A 1 310 ? -17.000 1.277 -18.897 1.00 95.69 310 LYS A CA 1
ATOM 2556 C C . LYS A 1 310 ? -17.407 -0.113 -19.399 1.00 95.69 310 LYS A C 1
ATOM 2558 O O . LYS A 1 310 ? -18.597 -0.393 -19.463 1.00 95.69 310 LYS A O 1
ATOM 2563 N N . TYR A 1 311 ? -16.447 -0.939 -19.810 1.00 95.38 311 TYR A N 1
ATOM 2564 C CA . TYR A 1 311 ? -16.699 -2.274 -20.370 1.00 95.38 311 TYR A CA 1
ATOM 2565 C C . TYR A 1 311 ? -16.365 -3.421 -19.417 1.00 95.38 311 TYR A C 1
ATOM 2567 O O . TYR A 1 311 ? -16.471 -4.580 -19.814 1.00 95.38 311 TYR A O 1
ATOM 2575 N N . ALA A 1 312 ? -15.914 -3.116 -18.201 1.00 91.38 312 ALA A N 1
ATOM 2576 C CA . ALA A 1 312 ? -15.651 -4.127 -17.196 1.00 91.38 312 ALA A CA 1
ATOM 2577 C C . ALA A 1 312 ? -16.966 -4.853 -16.872 1.00 91.38 312 ALA A C 1
ATOM 2579 O O . ALA A 1 312 ? -17.982 -4.176 -16.705 1.00 91.38 312 ALA A O 1
ATOM 2580 N N . PRO A 1 313 ? -16.968 -6.195 -16.805 1.00 85.81 313 PRO A N 1
ATOM 2581 C CA . PRO A 1 313 ? -18.141 -6.918 -16.343 1.00 85.81 313 PRO A CA 1
ATOM 2582 C C . PRO A 1 313 ? -18.461 -6.467 -14.917 1.00 85.81 313 PRO A C 1
ATOM 2584 O O . PRO A 1 313 ? -17.555 -6.313 -14.092 1.00 85.81 313 PRO A O 1
ATOM 2587 N N . GLU A 1 314 ? -19.739 -6.218 -14.649 1.00 78.94 314 GLU A N 1
ATOM 2588 C CA . GLU A 1 314 ? -20.235 -6.100 -13.284 1.00 78.94 314 GLU A CA 1
ATOM 2589 C C . GLU A 1 314 ? -20.066 -7.491 -12.671 1.00 78.94 314 GLU A C 1
ATOM 2591 O O . GLU A 1 314 ? -20.668 -8.463 -13.124 1.00 78.94 314 GLU A O 1
ATOM 2596 N N . TYR A 1 315 ? -19.099 -7.619 -11.762 1.00 63.56 315 TYR A N 1
ATOM 2597 C CA . TYR A 1 315 ? -18.930 -8.843 -10.998 1.00 63.56 315 TYR A CA 1
ATOM 2598 C C . TYR A 1 315 ? -20.036 -8.819 -9.944 1.00 63.56 315 TYR A C 1
ATOM 2600 O O . TYR A 1 315 ? -19.899 -8.089 -8.964 1.00 63.56 315 TYR A O 1
ATOM 2608 N N . ASN A 1 316 ? -21.129 -9.532 -10.228 1.00 48.50 316 ASN A N 1
ATOM 2609 C CA . ASN A 1 316 ? -22.056 -10.011 -9.206 1.00 48.50 316 ASN A CA 1
ATOM 2610 C C . ASN A 1 316 ? -21.340 -11.119 -8.429 1.00 48.50 316 ASN A C 1
ATOM 2612 O O . ASN A 1 316 ? -20.837 -12.057 -9.100 1.00 48.50 316 ASN A O 1
#

pLDDT: mean 74.79, std 21.96, range [35.06, 98.31]

Organism: NCBI:txid213953

Radius of gyration: 29.69 Å; chains: 1; bounding box: 86×66×77 Å

Sequence (316 aa):
MIHQLCKRLSAHFKCISYFSGKRSFYWNFFENDESNNIVCKICSSKMKRHIVRHFKTRHRALYLKIQPLIQKKTQPNTDKRSTGRPRPCWVRKYCTTVGENKNQCSICQKVLKMPKGLYGNMKRHIRSKHSNIYEMEMQQLHGQSDDDGKDVENESTTEEEEEVLEEEILEQEVLEQDEEFLEEHIEGEIEMNSKNDTEGAQSPIPEETAYQDVDNLDTDSETNDFGEIGHLSISDPNLKNKIKWLSQRVVQGKRKIKTCVWNFFIPVVENQLYTCIFCHRDISIFPQNSSNLKRHLVVKHTEQFNLIKKYAPEYN

Foldseek 3Di:
DLVVVVVVVVVPPPDDDDPPDPPPPLCVQWDADPVRWIAGVRPRDTHNDDSVVCCCPVVVVVCVVCVVVSVVVPPPPPPPPPPPDPPPPPLVVQWDDPDAQWIAGNPPRDIDRHHPPDCLVSLVVCVVVVVVVNVVVVVVVVVPPPPDPDPDPDPCPDPVVVVVVSVVVVVVVVVVVVVVVVVVVVVVPPPPPPDDDDDDDDDDDDDDDDDDDDDDPPDPDPPPCPDDLAADEPPDPCSLVVLLVLLPDDDPDDDDDDHSLLSQWDDDPPQCWTQGSHPRDIDHDDPPDCPRSLVCCVVPVVVSSVSSVVNHDPDD

Secondary structure (DSSP, 8-state):
-HHHHHHHHTT--S-----SS---GGGGGEEE-TTS-EEETTT--EESS-HHHHHHHH-HHHHHHHHHHHHHH-S--TT---SS-PPPPGGGGGEEEEETTEEEETTT--EEE--TT--HHHHHHHHHH-HHHHHHHHHHHHTTS-SS----------HHHHHHHHHHHHHHHHHHHHHHHHHTTTSTTSTT-----------------------------------S-----TT-TTHHHHHHHHHHS--TTS-S---GGGGGEEEETTTTEEEETTT--EEE--TT--HHHHHHHHHH-HHHHHHHHHHS----

InterPro domains:
  IPR003656 Zinc finger, BED-type [PF02892] (94-131)
  IPR003656 Zinc finger, BED-type [PF02892] (261-301)
  IPR003656 Zinc finger, BED-type [PS50808] (256-308)
  IPR036236 Zinc finger C2H2 superfamily [SSF57667] (260-307)